Protein AF-A0AAV5EH71-F1 (afdb_monomer)

pLDDT: mean 72.61, std 19.87, range [29.89, 98.25]

Foldseek 3Di:
DDDDPCPVVVVDDDPPCCVPVVVVVVCVPDPPSVLVVLLVVCVVCLVVLVVVLVVLVVLLVLQVCLCVVQPLNVVLQVLVLCLQLVVQPPHPRNDDPHDDLVVLLCQQVAADPVRPDGNLLVSLVCCVVPPVVSLVSVVSRVSLVVNVPDDVVVSVVSVVVSVVSVVSVVVVVVVVVPPDPDDDDDDDDPDDPPPVVVPDDDPDDDDDPVVSVSVSVSVVSNVVSSVVSVVVVVVVVVVVVVVVVVVVVVVVVVVVVPDPDDDDDDD

Solvent-accessible surface area (backbone atoms only — not comparable to full-a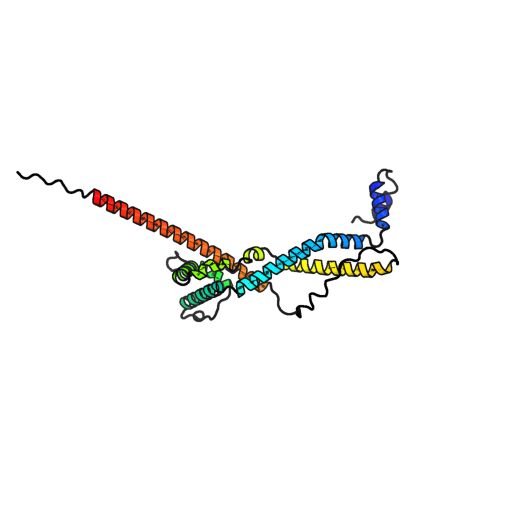tom values): 16222 Å² total; per-residue (Å²): 133,88,70,87,77,59,73,78,64,67,85,76,68,69,97,76,52,63,74,62,55,50,53,51,58,56,50,70,70,42,83,62,44,69,60,54,49,54,46,51,58,44,62,72,46,44,66,57,54,54,51,54,53,50,52,54,53,49,36,51,52,49,36,57,49,26,66,71,63,34,61,34,52,52,51,52,53,52,51,51,47,54,52,48,19,64,74,27,54,96,47,101,57,24,78,59,94,71,80,64,65,77,56,58,64,46,30,70,70,43,58,45,96,82,69,82,44,29,48,46,48,52,49,54,51,52,34,59,77,75,43,55,90,38,75,62,36,66,74,50,45,76,36,49,69,67,43,72,72,61,52,68,67,60,53,52,52,49,52,51,52,52,52,56,49,50,55,52,48,54,51,50,54,68,55,57,70,74,76,61,88,86,74,92,84,86,90,85,81,91,83,73,78,74,61,65,75,73,69,75,80,82,96,84,84,82,87,70,67,75,64,53,58,55,54,54,57,38,52,59,52,49,54,55,50,54,55,52,43,54,54,52,54,54,52,50,52,52,50,53,49,53,50,53,50,52,49,51,53,50,54,54,50,52,59,63,69,63,59,79,78,76,75,81,86,80,130

Structure (mmCIF, N/CA/C/O backbone):
data_AF-A0AAV5EH71-F1
#
_entry.id   AF-A0AAV5EH71-F1
#
loop_
_atom_site.group_PDB
_atom_site.id
_atom_site.type_symbol
_atom_site.label_atom_id
_atom_site.label_alt_id
_atom_site.label_comp_id
_atom_site.label_asym_id
_atom_site.label_entity_id
_atom_site.label_seq_id
_atom_site.pdbx_PDB_ins_code
_atom_site.Cartn_x
_atom_site.Cartn_y
_atom_site.Cartn_z
_atom_site.occupancy
_atom_site.B_iso_or_equiv
_atom_site.auth_seq_id
_atom_site.auth_comp_id
_atom_site.auth_asym_id
_atom_site.auth_atom_id
_atom_site.pdbx_PDB_model_num
ATOM 1 N N . MET A 1 1 ? 27.730 21.465 -27.449 1.00 35.72 1 MET A N 1
ATOM 2 C CA . MET A 1 1 ? 28.586 21.278 -28.638 1.00 35.72 1 MET A CA 1
ATOM 3 C C . MET A 1 1 ? 28.944 22.673 -29.136 1.00 35.72 1 MET A C 1
ATOM 5 O O . MET A 1 1 ? 27.999 23.433 -29.332 1.00 35.72 1 MET A O 1
ATOM 9 N N . PRO A 1 2 ? 30.226 23.073 -29.219 1.00 36.12 2 PRO A N 1
ATOM 10 C CA . PRO A 1 2 ? 30.586 24.362 -29.799 1.00 36.12 2 PRO A CA 1
ATOM 11 C C . PRO A 1 2 ? 30.500 24.297 -31.332 1.00 36.12 2 PRO A C 1
ATOM 13 O O . PRO A 1 2 ? 30.673 23.234 -31.925 1.00 36.12 2 PRO A O 1
ATOM 16 N N . LEU A 1 3 ? 30.129 25.433 -31.923 1.00 37.38 3 LEU A N 1
ATOM 17 C CA . LEU A 1 3 ? 29.786 25.639 -33.332 1.00 37.38 3 LEU A CA 1
ATOM 18 C C . LEU A 1 3 ? 31.012 25.629 -34.284 1.00 37.38 3 LEU A C 1
ATOM 20 O O . LEU A 1 3 ? 32.142 25.720 -33.807 1.00 37.38 3 LEU A O 1
ATOM 24 N N . PRO A 1 4 ? 30.791 25.558 -35.617 1.00 48.16 4 PRO A N 1
ATOM 25 C CA . PRO A 1 4 ? 31.796 25.270 -36.659 1.00 48.16 4 PRO A CA 1
ATOM 26 C C . PRO A 1 4 ? 32.989 26.233 -36.830 1.00 48.16 4 PRO A C 1
ATOM 28 O O . PRO A 1 4 ? 33.837 25.978 -37.680 1.00 48.16 4 PRO A O 1
ATOM 31 N N . ASP A 1 5 ? 33.113 27.297 -36.040 1.00 49.00 5 ASP A N 1
ATOM 32 C CA . ASP A 1 5 ? 34.134 28.338 -36.253 1.00 49.00 5 ASP A CA 1
ATOM 33 C C . ASP A 1 5 ? 35.506 28.038 -35.618 1.00 49.00 5 ASP A C 1
ATOM 35 O O . ASP A 1 5 ? 36.439 28.827 -35.754 1.00 49.00 5 ASP A O 1
ATOM 39 N N . LEU A 1 6 ? 35.685 26.883 -34.964 1.00 43.72 6 LEU A N 1
ATOM 40 C CA . LEU A 1 6 ? 36.995 26.487 -34.422 1.00 43.72 6 LEU A CA 1
ATOM 41 C C . LEU A 1 6 ? 37.947 25.872 -35.465 1.00 43.72 6 LEU A C 1
ATOM 43 O O . LEU A 1 6 ? 39.138 25.759 -35.186 1.00 43.72 6 LEU A O 1
ATOM 47 N N . MET A 1 7 ? 37.473 25.511 -36.666 1.00 45.78 7 MET A N 1
ATOM 48 C CA . MET A 1 7 ? 38.325 24.856 -37.675 1.00 45.78 7 MET A CA 1
ATOM 49 C C . MET A 1 7 ? 39.381 25.786 -38.297 1.00 45.78 7 MET A C 1
ATOM 51 O O . MET A 1 7 ? 40.378 25.296 -38.818 1.00 45.78 7 MET A O 1
ATOM 55 N N . GLY A 1 8 ? 39.206 27.111 -38.219 1.00 43.19 8 GLY A N 1
ATOM 56 C CA . GLY A 1 8 ? 40.191 28.077 -38.725 1.00 43.19 8 GLY A CA 1
ATOM 57 C C . GLY A 1 8 ? 41.381 28.317 -37.788 1.00 43.19 8 GLY A C 1
ATOM 58 O O . GLY A 1 8 ? 42.441 28.738 -38.241 1.00 43.19 8 GLY A O 1
ATOM 59 N N . SER A 1 9 ? 41.225 28.025 -36.494 1.00 45.97 9 SER A N 1
ATOM 60 C CA . SER A 1 9 ? 42.196 28.403 -35.455 1.00 45.97 9 SER A CA 1
ATOM 61 C C . SER A 1 9 ? 43.132 27.265 -35.035 1.00 45.97 9 SER A C 1
ATOM 63 O O . SER A 1 9 ? 44.122 27.516 -34.356 1.00 45.97 9 SER A O 1
ATOM 65 N N . VAL A 1 10 ? 42.850 26.024 -35.449 1.00 46.56 10 VAL A N 1
ATOM 66 C CA . VAL A 1 10 ? 43.643 24.828 -35.089 1.00 46.56 10 VAL A CA 1
ATOM 67 C C . VAL A 1 10 ? 44.930 24.701 -35.923 1.00 46.56 10 VAL A C 1
ATOM 69 O O . VAL A 1 10 ? 45.845 23.985 -35.542 1.00 46.56 10 VAL A O 1
ATOM 72 N N . LEU A 1 11 ? 45.076 25.453 -37.020 1.00 47.69 11 LEU A N 1
ATOM 73 C CA . LEU A 1 11 ? 46.270 25.385 -37.879 1.00 47.69 11 LEU A CA 1
ATOM 74 C C . LEU A 1 11 ? 47.458 26.250 -37.414 1.00 47.69 11 LEU A C 1
ATOM 76 O O . LEU A 1 11 ? 48.450 26.328 -38.135 1.00 47.69 11 LEU A O 1
ATOM 80 N N . ALA A 1 12 ? 47.384 26.914 -36.254 1.00 55.16 12 ALA A N 1
ATOM 81 C CA . ALA A 1 12 ? 48.398 27.898 -35.857 1.00 55.16 12 ALA A CA 1
ATOM 82 C C . ALA A 1 12 ? 49.006 27.735 -34.454 1.00 55.16 12 ALA A C 1
ATOM 84 O O . ALA A 1 12 ? 49.801 28.592 -34.071 1.00 55.16 12 ALA A O 1
ATOM 85 N N . LEU A 1 13 ? 48.690 26.695 -33.675 1.00 45.66 13 LEU A N 1
ATOM 86 C CA . LEU A 1 13 ? 49.217 26.588 -32.309 1.00 45.66 13 LEU A CA 1
ATOM 87 C C . LEU A 1 13 ? 49.649 25.165 -31.935 1.00 45.66 13 LEU A C 1
ATOM 89 O O . LEU A 1 13 ? 48.821 24.309 -31.665 1.00 45.66 13 LEU A O 1
ATOM 93 N N . ASP A 1 14 ? 50.974 25.032 -31.854 1.00 43.91 14 ASP A N 1
ATOM 94 C CA . ASP A 1 14 ? 51.759 24.253 -30.890 1.00 43.91 14 ASP A CA 1
ATOM 95 C C . ASP A 1 14 ? 51.692 22.711 -30.939 1.00 43.91 14 ASP A C 1
ATOM 97 O O . ASP A 1 14 ? 50.660 22.082 -30.721 1.00 43.91 14 ASP A O 1
ATOM 101 N N . ASP A 1 15 ? 52.869 22.100 -31.119 1.00 49.47 15 ASP A N 1
ATOM 102 C CA . ASP A 1 15 ? 53.163 20.652 -31.151 1.00 49.47 15 ASP A CA 1
ATOM 103 C C . ASP A 1 15 ? 52.902 19.921 -29.805 1.00 49.47 15 ASP A C 1
ATOM 105 O O . ASP A 1 15 ? 53.427 18.837 -29.546 1.00 49.47 15 ASP A O 1
ATOM 109 N N . SER A 1 16 ? 52.077 20.489 -28.921 1.00 48.81 16 SER A N 1
ATOM 110 C CA . SER A 1 16 ? 51.697 19.923 -27.621 1.00 48.81 16 SER A CA 1
ATOM 111 C C . SER A 1 16 ? 50.237 19.437 -27.551 1.00 48.81 16 SER A C 1
ATOM 113 O O . SER A 1 16 ? 49.846 18.830 -26.554 1.00 48.81 16 SER A O 1
ATOM 115 N N . ILE A 1 17 ? 49.443 19.593 -28.625 1.00 51.12 17 ILE A N 1
ATOM 116 C CA . ILE A 1 17 ? 48.050 19.088 -28.736 1.00 51.12 17 ILE A CA 1
ATOM 117 C C . ILE A 1 17 ? 47.991 17.623 -29.246 1.00 51.12 17 ILE A C 1
ATOM 119 O O . ILE A 1 17 ? 46.936 17.084 -29.580 1.00 51.12 17 ILE A O 1
ATOM 123 N N . VAL A 1 18 ? 49.126 16.919 -29.279 1.00 51.47 18 VAL A N 1
ATOM 124 C CA . VAL A 1 18 ? 49.236 15.585 -29.901 1.00 51.47 18 VAL A CA 1
ATOM 125 C C . VAL A 1 18 ? 48.403 14.504 -29.189 1.00 51.47 18 VAL A C 1
ATOM 127 O O . VAL A 1 18 ? 47.963 13.566 -29.843 1.00 51.47 18 VAL A O 1
ATOM 130 N N . ASP A 1 19 ? 48.078 14.636 -27.899 1.00 59.81 19 ASP A N 1
ATOM 131 C CA . ASP A 1 19 ? 47.281 13.610 -27.195 1.00 59.81 19 ASP A CA 1
ATOM 132 C C . ASP A 1 19 ? 45.759 13.763 -27.372 1.00 59.81 19 ASP A C 1
ATOM 134 O O . ASP A 1 19 ? 45.026 12.772 -27.413 1.00 59.81 19 ASP A O 1
ATOM 138 N N . GLY A 1 20 ? 45.260 14.997 -27.488 1.00 49.69 20 GLY A N 1
ATOM 139 C CA . GLY A 1 20 ? 43.828 15.268 -27.642 1.00 49.69 20 GLY A CA 1
ATOM 140 C C . GLY A 1 20 ? 43.365 15.097 -29.085 1.00 49.69 20 GLY A C 1
ATOM 141 O O . GLY A 1 20 ? 42.411 14.365 -29.356 1.00 49.69 20 GLY A O 1
ATOM 142 N N . ASP A 1 21 ? 44.077 15.725 -30.019 1.00 63.38 21 ASP A N 1
ATOM 143 C CA . ASP A 1 21 ? 43.685 15.753 -31.428 1.00 63.38 21 ASP A CA 1
ATOM 144 C C . ASP A 1 21 ? 43.856 14.382 -32.092 1.00 63.38 21 ASP A C 1
ATOM 146 O O . ASP A 1 21 ? 42.993 13.962 -32.866 1.00 63.38 21 ASP A O 1
ATOM 150 N N . GLN A 1 22 ? 44.890 13.618 -31.717 1.00 65.31 22 GLN A N 1
ATOM 151 C CA . GLN A 1 22 ? 45.079 12.251 -32.207 1.00 65.31 22 GLN A CA 1
ATOM 152 C C . GLN A 1 22 ? 43.945 11.320 -31.753 1.00 65.31 22 GLN A C 1
ATOM 154 O O . GLN A 1 22 ? 43.460 10.510 -32.544 1.00 65.31 22 GLN A O 1
ATOM 159 N N . PHE A 1 23 ? 43.467 11.451 -30.511 1.00 62.56 23 PHE A N 1
ATOM 160 C CA . PHE A 1 23 ? 42.330 10.672 -30.017 1.00 62.56 23 PHE A CA 1
ATOM 161 C C . PHE A 1 23 ? 41.049 10.957 -30.816 1.00 62.56 23 PHE A C 1
ATOM 163 O O . PHE A 1 23 ? 40.335 10.026 -31.202 1.00 62.56 23 PHE A O 1
ATOM 170 N N . PHE A 1 24 ? 40.765 12.230 -31.110 1.00 62.94 24 PHE A N 1
ATOM 171 C CA . PHE A 1 24 ? 39.608 12.600 -31.928 1.00 62.94 24 PHE A CA 1
ATOM 172 C C . PHE A 1 24 ? 39.748 12.119 -33.376 1.00 62.94 24 PHE A C 1
ATOM 174 O O . PHE A 1 24 ? 38.781 11.583 -33.921 1.00 62.94 24 PHE A O 1
ATOM 181 N N . LEU A 1 25 ? 40.940 12.230 -33.972 1.00 66.81 25 LEU A N 1
ATOM 182 C CA . LEU A 1 25 ? 41.223 11.718 -35.315 1.00 66.81 25 LEU A CA 1
ATOM 183 C C . LEU A 1 25 ? 41.010 10.200 -35.410 1.00 66.81 25 LEU A C 1
ATOM 185 O O . LEU A 1 25 ? 40.422 9.735 -36.385 1.00 66.81 25 LEU A O 1
ATOM 189 N N . GLU A 1 26 ? 41.416 9.421 -34.402 1.00 68.12 26 GLU A N 1
ATOM 190 C CA . GLU A 1 26 ? 41.150 7.975 -34.363 1.00 68.12 26 GLU A CA 1
ATOM 191 C C . GLU A 1 26 ? 39.663 7.655 -34.126 1.00 68.12 26 GLU A C 1
ATOM 193 O O . GLU A 1 26 ? 39.113 6.771 -34.785 1.00 68.12 26 GLU A O 1
ATOM 198 N N . MET A 1 27 ? 38.961 8.395 -33.257 1.00 60.38 27 MET A N 1
ATOM 199 C CA . MET A 1 27 ? 37.513 8.215 -33.068 1.00 60.38 27 MET A CA 1
ATOM 200 C C . MET A 1 27 ? 36.706 8.509 -34.337 1.00 60.38 27 MET A C 1
ATOM 202 O O . MET A 1 27 ? 35.712 7.829 -34.593 1.00 60.38 27 MET A O 1
ATOM 206 N N . MET A 1 28 ? 37.121 9.496 -35.139 1.00 70.00 28 MET A N 1
ATOM 207 C CA . MET A 1 28 ? 36.455 9.840 -36.401 1.00 70.00 28 MET A CA 1
ATOM 208 C C . MET A 1 28 ? 36.537 8.720 -37.445 1.00 70.00 28 MET A C 1
ATOM 210 O O . MET A 1 28 ? 35.690 8.664 -38.336 1.00 70.00 28 MET A O 1
ATOM 214 N N . LYS A 1 29 ? 37.501 7.797 -37.324 1.00 68.44 29 LYS A N 1
ATOM 215 C CA . LYS A 1 29 ? 37.599 6.613 -38.193 1.00 68.44 29 LYS A CA 1
ATOM 216 C C . LYS A 1 29 ? 36.565 5.539 -37.849 1.00 68.44 29 LYS A C 1
ATOM 218 O O . LYS A 1 29 ? 36.313 4.660 -38.670 1.00 68.44 29 LYS A O 1
ATOM 223 N N . VAL A 1 30 ? 35.961 5.580 -36.658 1.00 64.06 30 VAL A N 1
ATOM 224 C CA . VAL A 1 30 ? 34.945 4.605 -36.246 1.00 64.06 30 VAL A CA 1
ATOM 225 C C . VAL A 1 30 ? 33.594 4.980 -36.872 1.00 64.06 30 VAL A C 1
ATOM 227 O O . VAL A 1 30 ? 33.006 6.00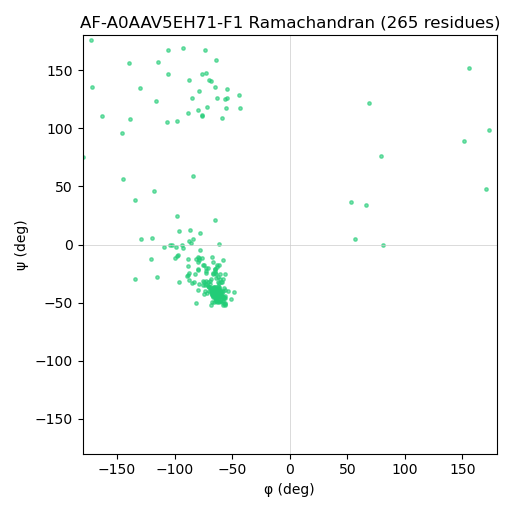4 -36.510 1.00 64.06 30 VAL A O 1
ATOM 230 N N . PRO A 1 31 ? 33.024 4.151 -37.768 1.00 65.94 31 PRO A N 1
ATOM 231 C CA . PRO A 1 31 ? 31.736 4.454 -38.376 1.00 65.94 31 PRO A CA 1
ATOM 232 C C . PRO A 1 31 ? 30.643 4.452 -37.307 1.00 65.94 31 PRO A C 1
ATOM 234 O O . PRO A 1 31 ? 30.589 3.553 -36.456 1.00 65.94 31 PRO A O 1
ATOM 237 N N . ARG A 1 32 ? 29.776 5.471 -37.365 1.00 75.88 32 ARG A N 1
ATOM 238 C CA . ARG A 1 32 ? 28.678 5.706 -36.410 1.00 75.88 32 ARG A CA 1
ATOM 239 C C . ARG A 1 32 ? 29.132 5.730 -34.943 1.00 75.88 32 ARG A C 1
ATOM 241 O O . ARG A 1 32 ? 28.397 5.278 -34.063 1.00 75.88 32 ARG A O 1
ATOM 248 N N . VAL A 1 33 ? 30.322 6.272 -34.664 1.00 67.69 33 VAL A N 1
ATOM 249 C CA . VAL A 1 33 ? 30.888 6.347 -33.303 1.00 67.69 33 VAL A CA 1
ATOM 250 C C . VAL A 1 33 ? 29.893 6.903 -32.276 1.00 67.69 33 VAL A C 1
ATOM 252 O O . VAL A 1 33 ? 29.741 6.340 -31.198 1.00 67.69 33 VAL A O 1
ATOM 255 N N . GLU A 1 34 ? 29.115 7.925 -32.634 1.00 71.19 34 GLU A N 1
ATOM 256 C CA . GLU A 1 34 ? 28.097 8.513 -31.760 1.00 71.19 34 GLU A CA 1
ATOM 257 C C . GLU A 1 34 ? 26.978 7.524 -31.378 1.00 71.19 34 GLU A C 1
ATOM 259 O O . GLU A 1 34 ? 26.602 7.434 -30.206 1.00 71.19 34 GLU A O 1
ATOM 264 N N . SER A 1 35 ? 26.463 6.754 -32.343 1.00 69.62 35 SER A N 1
ATOM 265 C CA . SER A 1 35 ? 25.429 5.733 -32.108 1.00 69.62 35 SER A CA 1
ATOM 266 C C . SER A 1 35 ? 25.961 4.6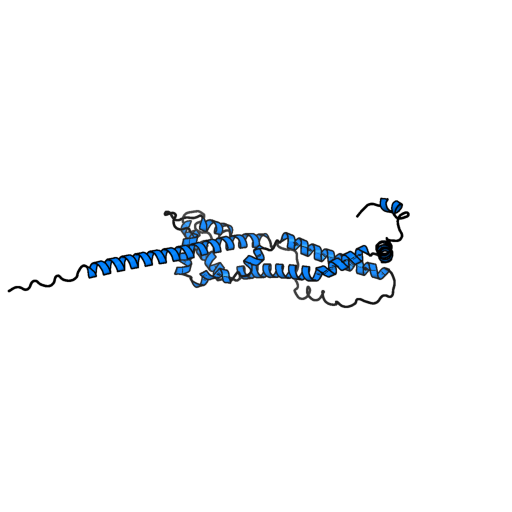23 -31.197 1.00 69.62 35 SER A C 1
ATOM 268 O O . SER A 1 35 ? 25.357 4.294 -30.170 1.00 69.62 35 SER A O 1
ATOM 270 N N . LYS A 1 36 ? 27.170 4.129 -31.496 1.00 65.25 36 LYS A N 1
ATOM 271 C CA . LYS A 1 36 ? 27.857 3.088 -30.717 1.00 65.25 36 LYS A CA 1
ATOM 272 C C . LYS A 1 36 ? 28.172 3.535 -29.287 1.00 65.25 36 LYS A C 1
ATOM 274 O O . LYS A 1 36 ? 28.007 2.748 -28.351 1.00 65.25 36 LYS A O 1
ATOM 279 N N . LEU A 1 37 ? 28.559 4.797 -29.083 1.00 69.38 37 LEU A N 1
ATOM 280 C CA . LEU A 1 37 ? 28.773 5.374 -27.751 1.00 69.38 37 LEU A CA 1
ATOM 281 C C . LEU A 1 37 ? 27.462 5.505 -26.962 1.00 69.38 37 LEU A C 1
ATOM 283 O O . LEU A 1 37 ? 27.420 5.145 -25.783 1.00 69.38 37 LEU A O 1
ATOM 287 N N . ARG A 1 38 ? 26.367 5.949 -27.599 1.00 70.56 38 ARG A N 1
ATOM 288 C CA . ARG A 1 38 ? 25.038 6.016 -26.961 1.00 70.56 38 ARG A CA 1
ATOM 289 C C . ARG A 1 38 ? 24.547 4.630 -26.528 1.00 70.56 38 ARG A C 1
ATOM 291 O O . ARG A 1 38 ? 24.072 4.486 -25.401 1.00 70.56 38 ARG A O 1
ATOM 298 N N . ILE A 1 39 ? 24.713 3.610 -27.372 1.00 67.94 39 ILE A N 1
ATOM 299 C CA . ILE A 1 39 ? 24.359 2.216 -27.052 1.00 67.94 39 ILE A CA 1
ATOM 300 C C . ILE A 1 39 ? 25.241 1.658 -25.937 1.00 67.94 39 ILE A C 1
ATOM 302 O O . ILE A 1 39 ? 24.735 1.023 -25.014 1.00 67.94 39 ILE A O 1
ATOM 306 N N . SER A 1 40 ? 26.544 1.939 -25.964 1.00 60.66 40 SER A N 1
ATOM 307 C CA . SER A 1 40 ? 27.466 1.517 -24.904 1.00 60.66 40 SER A CA 1
ATOM 308 C C . SER A 1 40 ? 27.094 2.140 -23.553 1.00 60.66 40 SER A C 1
ATOM 310 O O . SER A 1 40 ? 27.020 1.439 -22.545 1.00 60.66 40 SER A O 1
ATOM 312 N N . SER A 1 41 ? 26.751 3.433 -23.532 1.00 67.38 41 SER A N 1
ATOM 313 C CA . SER A 1 41 ? 26.237 4.122 -22.339 1.00 67.38 41 SER A CA 1
ATOM 314 C C . SER A 1 41 ? 24.907 3.542 -21.840 1.00 67.38 41 SER A C 1
ATOM 316 O O . SER A 1 41 ? 24.685 3.434 -20.631 1.00 67.38 41 SER A O 1
ATOM 318 N N . PHE A 1 42 ? 24.007 3.161 -22.750 1.00 68.19 42 PHE A N 1
ATOM 319 C CA . PHE A 1 42 ? 22.764 2.473 -22.398 1.00 68.19 42 PHE A CA 1
ATOM 320 C C . PHE A 1 42 ? 23.043 1.095 -21.783 1.00 68.19 42 PHE A C 1
ATOM 322 O O . PHE A 1 42 ? 22.563 0.809 -20.690 1.00 68.19 42 PHE A O 1
ATOM 329 N N . LYS A 1 43 ? 23.901 0.281 -22.410 1.00 63.28 43 LYS A N 1
ATOM 330 C CA . LYS A 1 43 ? 24.285 -1.060 -21.938 1.00 63.28 43 LYS A CA 1
ATOM 331 C C . LYS A 1 43 ? 24.859 -1.049 -20.518 1.00 63.28 43 LYS A C 1
ATOM 333 O O . LYS A 1 43 ? 24.554 -1.952 -19.743 1.00 63.28 43 LYS A O 1
ATOM 338 N N . ILE A 1 44 ? 25.658 -0.034 -20.172 1.00 71.69 44 ILE A N 1
ATOM 339 C CA . ILE A 1 44 ? 26.225 0.130 -18.822 1.00 71.69 44 ILE A CA 1
ATOM 340 C C . ILE A 1 44 ? 25.120 0.319 -17.771 1.00 71.69 44 ILE A C 1
ATOM 342 O O . ILE A 1 44 ? 25.204 -0.257 -16.690 1.00 71.69 44 ILE A O 1
ATOM 346 N N . ARG A 1 45 ? 24.073 1.093 -18.084 1.00 74.50 45 ARG A N 1
ATOM 347 C CA . ARG A 1 45 ? 22.994 1.441 -17.140 1.00 74.50 45 ARG A CA 1
ATOM 348 C C . ARG A 1 45 ? 21.840 0.437 -17.122 1.00 74.50 45 ARG A C 1
ATOM 350 O O . ARG A 1 45 ? 21.190 0.282 -16.093 1.00 74.50 45 ARG A O 1
ATOM 357 N N . PHE A 1 46 ? 21.622 -0.275 -18.227 1.00 70.25 46 PHE A N 1
ATOM 358 C CA . PHE A 1 46 ? 20.449 -1.119 -18.468 1.00 70.25 46 PHE A CA 1
ATOM 359 C C . PHE A 1 46 ? 20.154 -2.114 -17.341 1.00 70.25 46 PHE A C 1
ATOM 361 O O . PHE A 1 46 ? 19.016 -2.226 -16.896 1.00 70.25 46 PHE A O 1
ATOM 368 N N . ARG A 1 47 ? 21.177 -2.827 -16.849 1.00 69.12 47 ARG A N 1
ATOM 369 C CA . ARG A 1 47 ? 20.988 -3.841 -15.796 1.00 69.12 47 ARG A CA 1
ATOM 370 C C . ARG A 1 47 ? 20.439 -3.242 -14.504 1.00 69.12 47 ARG A C 1
ATOM 372 O O . ARG A 1 47 ? 19.540 -3.829 -13.907 1.00 69.12 47 ARG A O 1
ATOM 379 N N . THR A 1 48 ? 20.975 -2.098 -14.089 1.00 78.06 48 THR A N 1
ATOM 380 C CA . THR A 1 48 ? 20.536 -1.401 -12.878 1.00 78.06 48 THR A CA 1
ATOM 381 C C . THR A 1 48 ? 19.1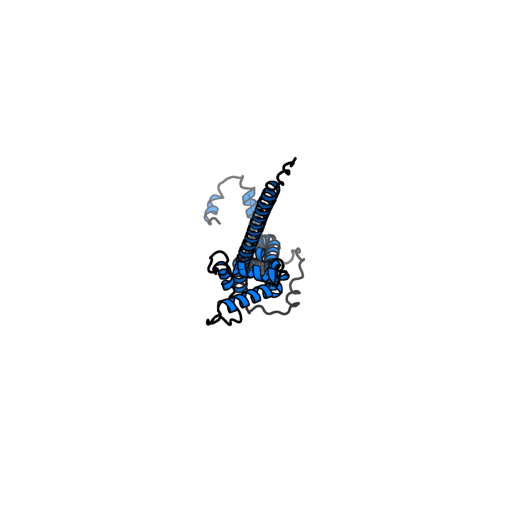16 -0.876 -13.061 1.00 78.06 48 THR A C 1
ATOM 383 O O . THR A 1 48 ? 18.247 -1.237 -12.279 1.00 78.06 48 THR A O 1
ATOM 386 N N . GLN A 1 49 ? 18.843 -0.180 -14.171 1.00 77.38 49 GLN A N 1
ATOM 387 C CA . GLN A 1 49 ? 17.514 0.374 -14.470 1.00 77.38 49 GLN A CA 1
ATOM 388 C C . GLN A 1 49 ? 16.412 -0.698 -14.504 1.00 77.38 49 GLN A C 1
ATOM 390 O O . GLN A 1 49 ? 15.361 -0.544 -13.893 1.00 77.38 49 GLN A O 1
ATOM 395 N N . VAL A 1 50 ? 16.656 -1.837 -15.163 1.00 74.56 50 VAL A N 1
ATOM 396 C CA . VAL A 1 50 ? 15.687 -2.949 -15.197 1.00 74.56 50 VAL A CA 1
ATOM 397 C C . VAL A 1 50 ? 15.469 -3.553 -13.808 1.00 74.56 50 VAL A C 1
ATOM 399 O O . VAL A 1 50 ? 14.348 -3.934 -13.470 1.00 74.56 50 VAL A O 1
ATOM 402 N N . THR A 1 51 ? 16.526 -3.657 -13.001 1.00 80.56 51 THR A N 1
ATOM 403 C CA . THR A 1 51 ? 16.430 -4.198 -11.638 1.00 80.56 51 THR A CA 1
ATOM 404 C C . THR A 1 51 ? 15.608 -3.273 -10.742 1.00 80.56 51 THR A C 1
ATOM 406 O O . THR A 1 51 ? 14.703 -3.743 -10.052 1.00 80.56 51 THR A O 1
ATOM 409 N N . ASP A 1 52 ? 15.864 -1.969 -10.802 1.00 84.12 52 ASP A N 1
ATOM 410 C CA . ASP A 1 52 ? 15.176 -0.957 -9.998 1.00 84.12 52 ASP A CA 1
ATOM 411 C C . ASP A 1 52 ? 13.696 -0.829 -10.391 1.00 84.12 52 ASP A C 1
ATOM 413 O O . ASP A 1 52 ? 12.812 -0.852 -9.524 1.00 84.12 52 ASP A O 1
ATOM 417 N N . LEU A 1 53 ? 13.411 -0.824 -11.698 1.00 80.31 53 LEU A N 1
ATOM 418 C CA . LEU A 1 53 ? 12.053 -0.869 -12.242 1.00 80.31 53 LEU A CA 1
ATOM 419 C C . LEU A 1 53 ? 11.301 -2.116 -11.754 1.00 80.31 53 LEU A C 1
ATOM 421 O O . LEU A 1 53 ? 10.184 -2.017 -11.240 1.00 80.31 53 LEU A O 1
ATOM 425 N N . LYS A 1 54 ? 11.921 -3.300 -11.855 1.00 82.38 54 LYS A N 1
ATOM 426 C CA . LYS A 1 54 ? 11.321 -4.564 -11.403 1.00 82.38 54 LYS A CA 1
ATOM 427 C C . LYS A 1 54 ? 11.025 -4.551 -9.903 1.00 82.38 54 LYS A C 1
ATOM 429 O O . LYS A 1 54 ? 9.952 -4.986 -9.493 1.00 82.38 54 LYS A O 1
ATOM 434 N N . ASN A 1 55 ? 11.952 -4.055 -9.087 1.00 90.38 55 ASN A N 1
ATOM 435 C CA . ASN A 1 55 ? 11.765 -3.959 -7.640 1.00 90.38 55 ASN A CA 1
ATOM 436 C C . ASN A 1 55 ? 10.578 -3.056 -7.289 1.00 90.38 55 ASN A C 1
ATOM 438 O O . ASN A 1 55 ? 9.734 -3.435 -6.478 1.00 90.38 55 ASN A O 1
ATOM 442 N N . SER A 1 56 ? 10.471 -1.906 -7.952 1.00 90.50 56 SER A N 1
ATOM 443 C CA . SER A 1 56 ? 9.368 -0.963 -7.754 1.00 90.50 56 SER A CA 1
ATOM 444 C C . SER A 1 56 ? 8.012 -1.571 -8.133 1.00 90.50 56 SER A C 1
ATOM 446 O O . SER A 1 56 ? 7.054 -1.471 -7.366 1.00 90.50 56 SER A O 1
ATOM 448 N N . LEU A 1 57 ? 7.936 -2.275 -9.269 1.00 85.31 57 LEU A N 1
ATOM 449 C CA . LEU A 1 57 ? 6.722 -2.978 -9.704 1.00 85.31 57 LEU A CA 1
ATOM 450 C C . LEU A 1 57 ? 6.333 -4.121 -8.756 1.00 85.31 57 LEU A C 1
ATOM 452 O O . LEU A 1 57 ? 5.153 -4.312 -8.469 1.00 85.31 57 LEU A O 1
ATOM 456 N N . ASN A 1 58 ? 7.311 -4.858 -8.228 1.00 92.62 58 ASN A N 1
ATOM 457 C CA . ASN A 1 58 ? 7.048 -5.910 -7.248 1.00 92.62 58 ASN A CA 1
ATOM 458 C C . ASN A 1 58 ? 6.456 -5.341 -5.955 1.00 92.62 58 ASN A C 1
ATOM 460 O O . ASN A 1 58 ? 5.473 -5.879 -5.464 1.00 92.62 58 ASN A O 1
ATOM 464 N N . ILE A 1 59 ? 7.005 -4.238 -5.434 1.00 93.56 59 ILE A N 1
ATOM 465 C CA . ILE A 1 59 ? 6.469 -3.553 -4.243 1.00 93.56 59 ILE A CA 1
ATOM 466 C C . ILE A 1 59 ? 5.006 -3.148 -4.473 1.00 93.56 59 ILE A C 1
ATOM 468 O O . ILE A 1 59 ? 4.146 -3.378 -3.625 1.00 93.56 59 ILE A O 1
ATOM 472 N N . ILE A 1 60 ? 4.728 -2.579 -5.643 1.00 91.06 60 ILE A N 1
ATOM 473 C CA . ILE A 1 60 ? 3.395 -2.184 -6.101 1.00 91.06 60 ILE A CA 1
ATOM 474 C C . ILE A 1 60 ? 2.408 -3.361 -6.082 1.00 91.06 60 ILE A C 1
ATOM 476 O O . ILE A 1 60 ? 1.315 -3.239 -5.522 1.00 91.06 60 ILE A O 1
ATOM 480 N N . ASN A 1 61 ? 2.794 -4.497 -6.665 1.00 90.62 61 ASN A N 1
ATOM 481 C CA . ASN A 1 61 ? 1.958 -5.695 -6.712 1.00 90.62 61 ASN A CA 1
ATOM 482 C C . ASN A 1 61 ? 1.739 -6.277 -5.312 1.00 90.62 61 ASN A C 1
ATOM 484 O O . ASN A 1 61 ? 0.602 -6.578 -4.950 1.00 90.62 61 ASN A O 1
ATOM 488 N N . SER A 1 62 ? 2.797 -6.339 -4.496 1.00 95.75 62 SER A N 1
ATOM 489 C CA . SER A 1 62 ? 2.711 -6.795 -3.109 1.00 95.75 62 SER A CA 1
ATOM 490 C C . SER A 1 62 ? 1.699 -5.979 -2.310 1.00 95.75 62 SER A C 1
ATOM 492 O O . SER A 1 62 ? 0.841 -6.567 -1.665 1.00 95.75 62 SER A O 1
ATOM 494 N N . VAL A 1 63 ? 1.711 -4.642 -2.404 1.00 95.06 63 VAL A N 1
ATOM 495 C CA . VAL A 1 63 ? 0.720 -3.798 -1.705 1.00 95.06 63 VAL A CA 1
ATOM 496 C C . VAL A 1 63 ? -0.710 -4.123 -2.137 1.00 95.06 63 VAL A C 1
ATOM 498 O O . VAL A 1 63 ? -1.610 -4.199 -1.297 1.00 95.06 63 VAL A O 1
ATOM 501 N N . ALA A 1 64 ? -0.946 -4.307 -3.439 1.00 93.31 64 ALA A N 1
ATOM 502 C CA . ALA A 1 64 ? -2.277 -4.630 -3.942 1.00 93.31 64 ALA A CA 1
ATOM 503 C C . ALA A 1 64 ? -2.786 -5.968 -3.378 1.00 93.31 64 ALA A C 1
ATOM 505 O O . ALA A 1 64 ? -3.959 -6.079 -3.006 1.00 93.31 64 ALA A O 1
ATOM 506 N N . ASP A 1 65 ? -1.905 -6.961 -3.274 1.00 95.88 65 ASP A N 1
ATOM 507 C CA . ASP A 1 65 ? -2.231 -8.278 -2.736 1.00 95.88 65 ASP A CA 1
ATOM 508 C C . ASP A 1 65 ? -2.385 -8.271 -1.215 1.00 95.88 65 ASP A C 1
ATOM 510 O O . ASP A 1 65 ? -3.356 -8.830 -0.704 1.00 95.88 65 ASP A O 1
ATOM 514 N N . GLU A 1 66 ? -1.510 -7.581 -0.489 1.00 97.69 66 GLU A N 1
ATOM 515 C CA . GLU A 1 66 ? -1.580 -7.374 0.963 1.00 97.69 66 GLU A CA 1
ATOM 516 C C . GLU A 1 66 ? -2.918 -6.742 1.372 1.00 97.69 66 GLU A C 1
ATOM 518 O O . GLU A 1 66 ? -3.665 -7.295 2.184 1.00 97.69 66 GLU A O 1
ATOM 523 N N . VAL A 1 67 ? -3.297 -5.630 0.731 1.00 95.62 67 VAL A N 1
ATOM 524 C CA . VAL A 1 67 ? -4.568 -4.938 1.001 1.00 95.62 67 VAL A CA 1
ATOM 525 C C . VAL A 1 67 ? -5.768 -5.826 0.666 1.00 95.62 67 VAL A C 1
ATOM 527 O O . VAL A 1 67 ? -6.746 -5.870 1.417 1.00 95.62 67 VAL A O 1
ATOM 530 N N . ARG A 1 68 ? -5.721 -6.545 -0.463 1.00 95.50 68 ARG A N 1
ATOM 531 C CA . ARG A 1 68 ? -6.826 -7.411 -0.902 1.00 95.50 68 ARG A CA 1
ATOM 532 C C . ARG A 1 68 ? -6.980 -8.641 -0.013 1.00 95.50 68 ARG A C 1
ATOM 534 O O . ARG A 1 68 ? -8.110 -9.093 0.206 1.00 95.50 68 ARG A O 1
ATOM 541 N N . SER A 1 69 ? -5.880 -9.205 0.469 1.00 96.50 69 SER A N 1
ATOM 542 C CA . SER A 1 69 ? -5.863 -10.463 1.217 1.00 96.50 69 SER A CA 1
ATOM 543 C C . SER A 1 69 ? -6.045 -10.270 2.722 1.00 96.50 69 SER A C 1
ATOM 545 O O . SER A 1 69 ? -6.645 -11.147 3.345 1.00 96.50 69 SER A O 1
ATOM 547 N N . SER A 1 70 ? -5.658 -9.121 3.294 1.00 98.25 70 SER A N 1
ATOM 548 C CA . SER A 1 70 ? -5.766 -8.875 4.737 1.00 98.25 70 SER A CA 1
ATOM 549 C C . SER A 1 70 ? -7.210 -8.994 5.240 1.00 98.25 70 SER A C 1
ATOM 551 O O . SER A 1 70 ? -8.090 -8.162 4.988 1.00 98.25 70 SER A O 1
ATOM 553 N N . VAL A 1 71 ? -7.461 -10.062 5.997 1.00 97.88 71 VAL A N 1
ATOM 554 C CA . VAL A 1 71 ? -8.740 -10.302 6.677 1.00 97.88 71 VAL A CA 1
ATOM 555 C C . VAL A 1 71 ? -8.916 -9.315 7.829 1.00 97.88 71 VAL A C 1
ATOM 557 O O . VAL A 1 71 ? -10.021 -8.810 8.050 1.00 97.88 71 VAL A O 1
ATOM 560 N N . LYS A 1 72 ? -7.821 -8.987 8.524 1.00 98.19 72 LYS A N 1
ATOM 561 C CA . LYS A 1 72 ? -7.817 -8.053 9.649 1.00 98.19 72 LYS A CA 1
ATOM 562 C C . LYS A 1 72 ? -8.219 -6.647 9.194 1.00 98.19 72 LYS A C 1
ATOM 564 O O . LYS A 1 72 ? -9.140 -6.066 9.770 1.00 98.19 72 LYS A O 1
ATOM 569 N N . LEU A 1 73 ? -7.657 -6.154 8.085 1.00 97.81 73 LEU A N 1
ATOM 570 C CA . LEU A 1 73 ? -8.041 -4.871 7.488 1.00 97.81 73 LEU A CA 1
ATOM 571 C C . LEU A 1 73 ? -9.534 -4.828 7.132 1.00 97.81 73 LEU A C 1
ATOM 573 O O . LEU A 1 73 ? -10.235 -3.874 7.478 1.00 97.81 73 LEU A O 1
ATOM 577 N N . LYS A 1 74 ? -10.060 -5.883 6.493 1.00 97.38 74 LYS A N 1
ATOM 578 C CA . LYS A 1 74 ? -11.496 -5.985 6.168 1.00 97.38 74 LYS A CA 1
ATOM 579 C C . LYS A 1 74 ? -12.363 -5.898 7.422 1.00 97.38 74 LYS A C 1
ATOM 581 O O . LYS A 1 74 ? -13.399 -5.231 7.412 1.00 97.38 74 LYS A O 1
ATOM 586 N N . ARG A 1 75 ? -11.936 -6.532 8.514 1.00 97.69 75 ARG A N 1
ATOM 587 C CA . ARG A 1 75 ? -12.661 -6.518 9.787 1.00 97.69 75 ARG A CA 1
ATOM 588 C C . ARG A 1 75 ? -12.657 -5.137 10.449 1.00 97.69 75 ARG A C 1
ATOM 590 O O . ARG A 1 75 ? -13.695 -4.699 10.955 1.00 97.69 75 ARG A O 1
ATOM 597 N N . VAL A 1 76 ? -11.536 -4.420 10.381 1.00 97.81 76 VAL A N 1
ATOM 598 C CA . VAL A 1 76 ? -11.445 -3.018 10.821 1.00 97.81 76 VAL A CA 1
ATOM 599 C C . VAL A 1 76 ? -12.408 -2.142 10.012 1.00 97.81 76 VAL A C 1
ATOM 601 O O . VAL A 1 76 ? -13.223 -1.428 10.599 1.00 97.81 76 VAL A O 1
ATOM 604 N N . MET A 1 77 ? -12.412 -2.263 8.679 1.00 97.38 77 MET A N 1
ATOM 605 C CA . MET A 1 77 ? -13.323 -1.512 7.799 1.00 97.38 77 MET A CA 1
ATOM 606 C C . MET A 1 77 ? -14.805 -1.782 8.109 1.00 97.38 77 MET A C 1
ATOM 608 O O . MET A 1 77 ? -15.606 -0.851 8.168 1.00 97.38 77 MET A O 1
ATOM 612 N N . GLN A 1 78 ? -15.182 -3.036 8.375 1.00 96.75 78 GLN A N 1
ATOM 613 C CA . GLN A 1 78 ? -16.549 -3.395 8.783 1.00 96.75 78 GLN A CA 1
ATOM 614 C C . GLN A 1 78 ? -16.950 -2.770 10.124 1.00 96.75 78 GLN A C 1
ATOM 616 O O . GLN A 1 78 ? -18.095 -2.342 10.303 1.00 96.75 78 GLN A O 1
ATOM 621 N N . THR A 1 79 ? -16.012 -2.699 11.067 1.00 97.31 79 THR A N 1
ATOM 622 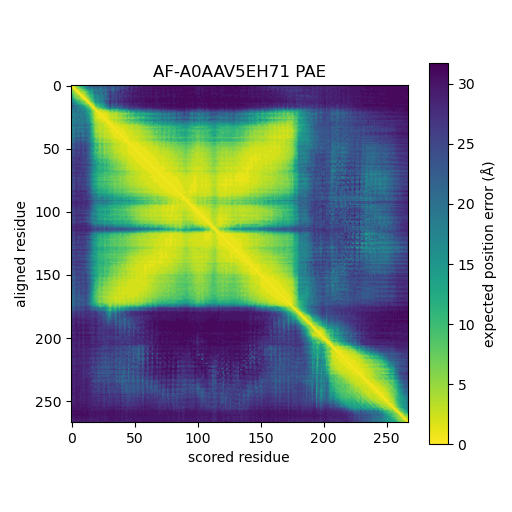C CA . THR A 1 79 ? -16.251 -2.074 12.372 1.00 97.31 79 THR A CA 1
ATOM 623 C C . THR A 1 79 ? -16.480 -0.572 12.207 1.00 97.31 79 THR A C 1
ATOM 625 O O . THR A 1 79 ? -17.432 -0.031 12.768 1.00 97.31 79 THR A O 1
ATOM 628 N N . ILE A 1 80 ? -15.685 0.089 11.358 1.00 96.69 80 ILE A N 1
ATOM 629 C CA . ILE A 1 80 ? -15.862 1.505 11.003 1.00 96.69 80 ILE A CA 1
ATOM 630 C C . ILE A 1 80 ? -17.226 1.742 10.350 1.00 96.69 80 ILE A C 1
ATOM 632 O O . ILE A 1 80 ? -17.928 2.674 10.740 1.00 96.69 80 ILE A O 1
ATOM 636 N N . LEU A 1 81 ? -17.635 0.887 9.407 1.00 96.38 81 LEU A N 1
ATOM 637 C CA . LEU A 1 81 ? -18.950 0.978 8.766 1.00 96.38 81 LEU A CA 1
ATOM 638 C C . LEU A 1 81 ? -20.085 0.864 9.793 1.00 96.38 81 LEU A C 1
ATOM 640 O O . LEU A 1 81 ? -21.022 1.658 9.774 1.00 96.38 81 LEU A O 1
ATOM 644 N N . SER A 1 82 ? -19.973 -0.089 10.721 1.00 95.31 82 SER A N 1
ATOM 645 C CA . SER A 1 82 ? -20.974 -0.319 11.768 1.00 95.31 82 SER A CA 1
ATOM 646 C C . SER A 1 82 ? -21.091 0.876 12.717 1.00 95.31 82 SER A C 1
ATOM 648 O O . SER A 1 82 ? -22.198 1.325 13.014 1.00 95.31 82 SER A O 1
ATOM 650 N N . LEU A 1 83 ? -19.956 1.439 13.147 1.00 93.88 83 LEU A N 1
ATOM 651 C CA . LEU A 1 83 ? -19.925 2.657 13.961 1.00 93.88 83 LEU A CA 1
ATOM 652 C C . LEU A 1 83 ? -20.501 3.858 13.203 1.00 93.88 83 LEU A C 1
ATOM 654 O O . LEU A 1 83 ? -21.300 4.611 13.756 1.00 93.88 83 LEU A O 1
ATOM 658 N N . GLY A 1 84 ? -20.131 4.020 11.932 1.00 93.75 84 GLY A N 1
ATOM 659 C CA . GLY A 1 84 ? -20.641 5.079 11.067 1.00 93.75 84 GLY A CA 1
ATOM 660 C C . GLY A 1 84 ? -22.157 5.008 10.893 1.00 93.75 84 GLY A C 1
ATOM 661 O O . GLY A 1 84 ? -22.826 6.029 11.040 1.00 93.75 84 GLY A O 1
ATOM 662 N N . ASN A 1 85 ? -22.711 3.819 10.647 1.00 95.75 85 ASN A N 1
ATOM 663 C CA . ASN A 1 85 ? -24.155 3.613 10.524 1.00 95.75 85 ASN A CA 1
ATOM 664 C C . ASN A 1 85 ? -24.888 3.917 11.836 1.00 95.75 85 ASN A C 1
ATOM 666 O O . ASN A 1 85 ? -25.896 4.620 11.814 1.00 95.75 85 ASN A O 1
ATOM 670 N N . ALA A 1 86 ? -24.349 3.474 12.977 1.00 93.12 86 ALA A N 1
ATOM 671 C CA . ALA A 1 86 ? -24.923 3.773 14.289 1.00 93.12 86 ALA A CA 1
ATOM 672 C C . ALA A 1 86 ? -24.947 5.283 14.584 1.00 93.12 86 ALA A C 1
ATOM 674 O O . ALA A 1 86 ? -25.959 5.814 15.030 1.00 93.12 86 ALA A O 1
ATOM 675 N N . LEU A 1 87 ? -23.859 6.001 14.285 1.00 90.25 87 LEU A N 1
ATOM 676 C CA . LEU A 1 87 ? -23.783 7.452 14.491 1.00 90.25 87 LEU A CA 1
ATOM 677 C C . LEU A 1 87 ? -24.686 8.248 13.547 1.00 90.25 87 LEU A C 1
ATOM 679 O O . LEU A 1 87 ? -25.157 9.322 13.907 1.00 90.25 87 LEU A O 1
ATOM 683 N N . ASN A 1 88 ? -24.907 7.739 12.337 1.00 92.56 88 ASN A N 1
ATOM 684 C CA . ASN A 1 88 ? -25.727 8.392 11.322 1.00 92.56 88 ASN A CA 1
ATOM 685 C C . ASN A 1 88 ? -27.172 7.871 11.302 1.00 92.56 88 ASN A C 1
ATOM 687 O O . ASN A 1 88 ? -27.906 8.172 10.354 1.00 92.56 88 ASN A O 1
ATOM 691 N N . GLN A 1 89 ? -27.592 7.098 12.307 1.00 94.75 89 GLN A N 1
ATOM 692 C CA . GLN A 1 89 ? -28.940 6.547 12.384 1.00 94.75 89 GLN A CA 1
ATOM 693 C C . GLN A 1 89 ? -29.992 7.664 12.276 1.00 94.75 89 GLN A C 1
ATOM 695 O O . GLN A 1 89 ? -29.873 8.716 12.899 1.00 94.75 89 GLN A O 1
ATOM 700 N N . GLY A 1 90 ? -31.014 7.448 11.443 1.00 91.81 90 GLY A N 1
ATOM 701 C CA . GLY A 1 90 ? -32.054 8.449 11.173 1.00 91.81 90 GLY A CA 1
ATOM 702 C C . GLY A 1 90 ? -31.669 9.524 10.148 1.00 91.81 90 GLY A C 1
ATOM 703 O O . GLY A 1 90 ? -32.494 10.371 9.821 1.00 91.81 90 GLY A O 1
ATOM 704 N N . THR A 1 91 ? -30.454 9.484 9.595 1.00 93.69 91 THR A N 1
ATOM 705 C CA . THR A 1 91 ? -30.048 10.321 8.454 1.00 93.69 91 THR A CA 1
ATOM 706 C C . THR A 1 91 ? -29.972 9.493 7.170 1.00 93.69 91 THR A C 1
ATOM 708 O O . THR A 1 91 ? -29.901 8.264 7.213 1.00 93.69 91 THR A O 1
ATOM 711 N N . ALA A 1 92 ? -29.862 10.156 6.013 1.00 88.12 92 ALA A N 1
ATOM 712 C CA . ALA A 1 92 ? -29.614 9.494 4.725 1.00 88.12 92 ALA A CA 1
ATOM 713 C C . ALA A 1 92 ? -28.322 8.643 4.690 1.00 88.12 92 ALA A C 1
ATOM 715 O O . ALA A 1 92 ? -28.124 7.864 3.762 1.00 88.12 92 ALA A O 1
ATOM 716 N N . ARG A 1 93 ? -27.430 8.786 5.683 1.00 88.44 93 ARG A N 1
ATOM 717 C CA . ARG A 1 93 ? -26.166 8.040 5.803 1.00 88.44 93 ARG A CA 1
ATOM 718 C C . ARG A 1 93 ? -26.216 6.894 6.823 1.00 88.44 93 ARG A C 1
ATOM 720 O O . ARG A 1 93 ? -25.207 6.225 7.001 1.00 88.44 93 ARG A O 1
ATOM 727 N N . GLY A 1 94 ? -27.347 6.667 7.495 1.00 89.25 94 GLY A N 1
ATOM 728 C CA . GLY A 1 94 ? -27.475 5.700 8.599 1.00 89.25 94 GLY A CA 1
ATOM 729 C C . GLY A 1 94 ? -27.581 4.224 8.205 1.00 89.25 94 GLY A C 1
ATOM 730 O O . GLY A 1 94 ? -27.616 3.368 9.082 1.00 89.25 94 GLY A O 1
ATOM 731 N N . ALA A 1 95 ? -27.648 3.918 6.908 1.00 93.00 95 ALA A N 1
ATOM 732 C CA . ALA A 1 95 ? -27.780 2.560 6.373 1.00 93.00 95 ALA A CA 1
ATOM 733 C C . ALA A 1 95 ? -26.813 2.325 5.199 1.00 93.00 95 ALA A C 1
ATOM 735 O O . ALA A 1 95 ? -27.164 1.719 4.187 1.00 93.00 95 ALA A O 1
ATOM 736 N N . ALA A 1 96 ? -25.599 2.867 5.298 1.00 94.50 96 ALA A N 1
ATOM 737 C CA . ALA A 1 96 ? -24.603 2.717 4.253 1.00 94.50 96 ALA A CA 1
ATOM 738 C C . ALA A 1 96 ? -24.118 1.260 4.167 1.00 94.50 96 ALA A C 1
ATOM 740 O O . ALA A 1 96 ? -23.900 0.597 5.183 1.00 94.50 96 ALA A O 1
ATOM 741 N N . VAL A 1 97 ? -23.903 0.778 2.941 1.00 95.00 97 VAL A N 1
ATOM 742 C CA . VAL A 1 97 ? -23.281 -0.533 2.663 1.00 95.00 97 VAL A CA 1
ATOM 743 C C . VAL A 1 97 ? -21.753 -0.452 2.583 1.00 95.00 97 VAL A C 1
ATOM 745 O O . VAL A 1 97 ? -21.065 -1.466 2.588 1.00 95.00 97 VAL A O 1
ATOM 748 N N . GLY A 1 98 ? -21.216 0.766 2.518 1.00 94.56 98 GLY A N 1
ATOM 749 C CA . GLY A 1 98 ? -19.794 1.061 2.428 1.00 94.56 98 GLY A CA 1
ATOM 750 C C . GLY A 1 98 ? -19.547 2.560 2.557 1.00 94.56 98 GLY A C 1
ATOM 751 O O . GLY A 1 98 ? -20.481 3.360 2.630 1.00 94.56 98 GLY A O 1
ATOM 752 N N . PHE A 1 99 ? -18.280 2.955 2.578 1.00 94.94 99 PHE A N 1
ATOM 753 C CA . PHE A 1 99 ? -17.874 4.354 2.647 1.00 94.94 99 PHE A CA 1
ATOM 754 C C . PHE A 1 99 ? -16.680 4.606 1.727 1.00 94.94 99 PHE A C 1
ATOM 756 O O . PHE A 1 99 ? -15.920 3.698 1.398 1.00 94.94 99 PHE A O 1
ATOM 763 N N . ARG A 1 100 ? -16.509 5.864 1.309 1.00 93.75 100 ARG A N 1
ATOM 764 C CA . ARG A 1 100 ? -15.328 6.278 0.540 1.00 93.75 100 ARG A CA 1
ATOM 765 C C . ARG A 1 100 ? -14.098 6.261 1.429 1.00 93.75 100 ARG A C 1
ATOM 767 O O . ARG A 1 100 ? -14.192 6.712 2.568 1.00 93.75 100 ARG A O 1
ATOM 774 N N . LEU A 1 101 ? -12.962 5.839 0.893 1.00 89.56 101 LEU A N 1
ATOM 775 C CA . LEU A 1 101 ? -11.723 5.660 1.645 1.00 89.56 101 LEU A CA 1
ATOM 776 C C . LEU A 1 101 ? -11.253 6.949 2.354 1.00 89.56 101 LEU A C 1
ATOM 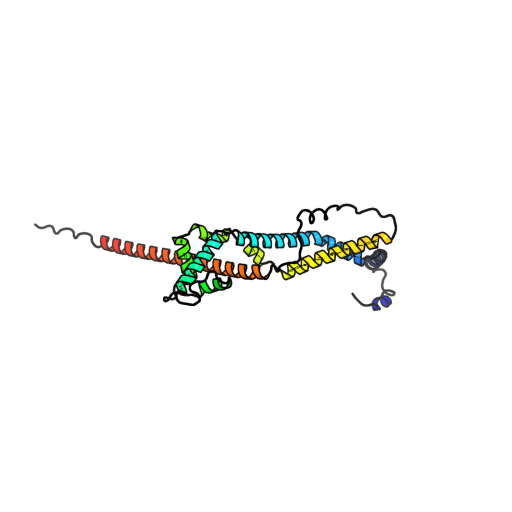778 O O . LEU A 1 101 ? -10.890 6.912 3.524 1.00 89.56 101 LEU A O 1
ATOM 782 N N . ASP A 1 102 ? -11.429 8.116 1.733 1.00 90.88 102 ASP A N 1
ATOM 783 C CA . ASP A 1 102 ? -11.115 9.433 2.319 1.00 90.88 102 ASP A CA 1
ATOM 784 C C . ASP A 1 102 ? -11.926 9.744 3.593 1.00 90.88 102 ASP A C 1
ATOM 786 O O . ASP A 1 102 ? -11.580 10.630 4.373 1.00 90.88 102 ASP A O 1
ATOM 790 N N . SER A 1 103 ? -13.026 9.021 3.835 1.00 91.56 103 SER A N 1
ATOM 791 C CA . SER A 1 103 ? -13.828 9.159 5.058 1.00 91.56 103 SER A CA 1
ATOM 792 C C . SER A 1 103 ? -13.053 8.731 6.302 1.00 91.56 103 SER A C 1
ATOM 794 O O . SER A 1 103 ? -13.391 9.156 7.403 1.00 91.56 103 SER A O 1
ATOM 796 N N . LEU A 1 104 ? -12.005 7.927 6.135 1.00 92.88 104 LEU A N 1
ATOM 797 C CA . LEU A 1 104 ? -11.169 7.445 7.225 1.00 92.88 104 LEU A CA 1
ATOM 798 C C . LEU A 1 104 ? -10.351 8.573 7.864 1.00 92.88 104 LEU A C 1
ATOM 800 O O . LEU A 1 104 ? -10.141 8.555 9.075 1.00 92.88 104 LEU A O 1
ATOM 804 N N . LEU A 1 105 ? -10.004 9.608 7.087 1.00 90.62 105 LEU A N 1
ATOM 805 C CA . LEU A 1 105 ? -9.335 10.818 7.582 1.00 90.62 105 LEU A CA 1
ATOM 806 C C . LEU A 1 105 ? -10.194 11.553 8.627 1.00 90.62 105 LEU A C 1
ATOM 808 O O . LEU A 1 105 ? -9.672 12.158 9.557 1.00 90.62 105 LEU A O 1
ATOM 812 N N . LYS A 1 106 ? -11.524 11.439 8.517 1.00 90.25 106 LYS A N 1
ATOM 813 C CA . LYS A 1 106 ? -12.494 12.160 9.357 1.00 90.25 106 LYS A CA 1
ATOM 814 C C . LYS A 1 106 ? -12.694 11.533 10.732 1.00 90.25 106 LYS A C 1
ATOM 816 O O . LYS A 1 106 ? -13.276 12.164 11.612 1.00 90.25 106 LYS A O 1
ATOM 821 N N . LEU A 1 107 ? -12.248 10.293 10.941 1.00 92.50 107 LEU A N 1
ATOM 822 C CA . LEU A 1 107 ? -12.408 9.604 12.227 1.00 92.50 107 LEU A CA 1
ATOM 823 C C . LEU A 1 107 ? -11.661 10.327 13.359 1.00 92.50 107 LEU A C 1
ATOM 825 O O . LEU A 1 107 ? -12.078 10.262 14.518 1.00 92.50 107 LEU A O 1
ATOM 829 N N . SER A 1 108 ? -10.586 11.042 13.022 1.00 90.69 108 SER A N 1
ATOM 830 C CA . SER A 1 108 ? -9.816 11.869 13.957 1.00 90.69 108 SER A CA 1
ATOM 831 C C . SER A 1 108 ? -10.462 13.234 14.232 1.00 90.69 108 SER A C 1
ATOM 833 O O . SER A 1 108 ? -10.218 13.817 15.287 1.00 90.69 108 SER A O 1
ATOM 835 N N . ASP A 1 109 ? -11.335 13.709 13.341 1.00 88.06 109 ASP A N 1
ATOM 836 C CA . ASP A 1 109 ? -12.008 15.009 13.466 1.00 88.06 109 ASP A CA 1
ATOM 837 C C . ASP A 1 109 ? -13.307 14.920 14.278 1.00 88.06 109 ASP A C 1
ATOM 839 O O . ASP A 1 109 ? -13.699 15.867 14.963 1.00 88.06 109 ASP A O 1
ATOM 843 N N . ILE A 1 110 ? -13.988 13.772 14.227 1.00 87.69 110 ILE A N 1
ATOM 844 C CA . ILE A 1 110 ? -15.255 13.557 14.930 1.00 87.69 110 ILE A CA 1
ATOM 845 C C . ILE A 1 110 ? -14.974 13.340 16.419 1.00 87.69 110 ILE A C 1
ATOM 847 O O . ILE A 1 110 ? -14.424 12.311 16.810 1.00 87.69 110 ILE A O 1
ATOM 851 N N . ARG A 1 111 ? -15.375 14.298 17.263 1.00 86.88 111 ARG A N 1
ATOM 852 C CA . ARG A 1 111 ? -15.169 14.273 18.720 1.00 86.88 111 ARG A CA 1
ATOM 853 C C . ARG A 1 111 ? -16.449 13.967 19.490 1.00 86.88 111 ARG A C 1
ATOM 855 O O . ARG A 1 111 ? -17.543 14.377 19.111 1.00 86.88 111 ARG A O 1
ATOM 862 N N . ALA A 1 112 ? -16.296 13.276 20.615 1.00 82.94 112 ALA A N 1
ATOM 863 C CA . ALA A 1 112 ? -17.347 13.123 21.609 1.00 82.94 112 ALA A CA 1
ATOM 864 C C . ALA A 1 112 ? -17.711 14.481 22.237 1.00 82.94 112 ALA A C 1
ATOM 866 O O . ALA A 1 112 ? -16.906 15.410 22.259 1.00 82.94 112 ALA A O 1
ATOM 867 N N . ARG A 1 113 ? -18.909 14.580 22.827 1.00 80.88 113 ARG A N 1
ATOM 868 C CA . ARG A 1 113 ? -19.455 15.822 23.418 1.00 80.88 113 ARG A CA 1
ATOM 869 C C . ARG A 1 113 ? -18.562 16.457 24.494 1.00 80.88 113 ARG A C 1
ATOM 871 O O . ARG A 1 113 ? -18.629 17.656 24.723 1.00 80.88 113 ARG A O 1
ATOM 878 N N . ASN A 1 114 ? -17.731 15.650 25.151 1.00 77.56 114 ASN A N 1
ATOM 879 C CA . ASN A 1 114 ? -16.774 16.087 26.169 1.00 77.56 114 ASN A CA 1
ATOM 880 C C . ASN A 1 114 ? -15.408 16.515 25.589 1.00 77.56 114 ASN A C 1
ATOM 882 O O . ASN A 1 114 ? -14.493 16.799 26.355 1.00 77.56 114 ASN A O 1
ATOM 886 N N . ASN A 1 115 ? -15.255 16.513 24.261 1.00 76.00 115 ASN A N 1
ATOM 887 C CA . ASN A 1 115 ? -14.058 16.853 23.486 1.00 76.00 115 ASN A CA 1
ATOM 888 C C . ASN A 1 115 ? -12.774 16.055 23.799 1.00 76.00 115 ASN A C 1
ATOM 890 O O . ASN A 1 115 ? -11.727 16.332 23.209 1.00 76.00 115 ASN A O 1
ATOM 894 N N . ARG A 1 116 ? -12.844 15.049 24.683 1.00 79.75 116 ARG A N 1
ATOM 895 C CA . ARG A 1 116 ? -11.688 14.264 25.151 1.00 79.75 116 ARG A CA 1
ATOM 896 C C . ARG A 1 116 ? -11.349 13.066 24.266 1.00 79.75 116 ARG A C 1
ATOM 898 O O . ARG A 1 116 ? -10.204 12.638 24.269 1.00 79.75 116 ARG A O 1
ATOM 905 N N . MET A 1 117 ? -12.323 12.542 23.524 1.00 88.62 117 MET A N 1
ATOM 906 C CA . MET A 1 117 ? -12.189 11.312 22.739 1.00 88.62 117 MET A CA 1
ATOM 907 C C . MET A 1 117 ? -12.682 11.540 21.308 1.00 88.62 117 MET A C 1
ATOM 909 O O . MET A 1 117 ? -13.747 12.134 21.122 1.00 88.62 117 MET A O 1
ATOM 913 N N . THR A 1 118 ? -11.932 11.075 20.306 1.00 94.31 118 THR A N 1
ATOM 914 C CA . THR A 1 118 ? -12.388 11.066 18.902 1.00 94.31 118 THR A CA 1
ATOM 915 C C . THR A 1 118 ? -13.048 9.733 18.548 1.00 94.31 118 THR A C 1
ATOM 917 O O . THR A 1 118 ? -12.945 8.754 19.293 1.00 94.31 118 THR A O 1
ATOM 920 N N . LEU A 1 119 ? -13.710 9.659 17.396 1.00 92.81 119 LEU A N 1
ATOM 921 C CA . LEU A 1 119 ? -14.268 8.408 16.890 1.00 92.81 119 LEU A CA 1
ATOM 922 C C . LEU A 1 119 ? -13.179 7.354 16.647 1.00 92.81 119 LEU A C 1
ATOM 924 O O . LEU A 1 119 ? -13.408 6.172 16.885 1.00 92.81 119 LEU A O 1
ATOM 928 N N . MET A 1 120 ? -11.979 7.779 16.254 1.00 94.81 120 MET A N 1
ATOM 929 C CA . MET A 1 120 ? -10.832 6.885 16.108 1.00 94.81 120 MET A CA 1
ATOM 930 C C . MET A 1 120 ? -10.359 6.298 17.448 1.00 94.81 120 MET A C 1
ATOM 932 O O . MET A 1 120 ? -10.069 5.105 17.528 1.00 94.81 120 MET A O 1
ATOM 936 N N . HIS A 1 121 ? -10.354 7.098 18.522 1.00 93.75 121 HIS A N 1
ATOM 937 C CA . HIS A 1 121 ? -10.081 6.603 19.881 1.00 93.75 121 HIS A CA 1
ATOM 938 C C . HIS A 1 121 ? -11.106 5.540 20.290 1.00 93.75 121 HIS A C 1
ATOM 940 O O . HIS A 1 121 ? -10.759 4.474 20.803 1.00 93.75 121 HIS A O 1
ATOM 946 N N . TYR A 1 122 ? -12.382 5.808 20.006 1.00 93.69 122 TYR A N 1
ATOM 947 C CA . TYR A 1 122 ? -13.457 4.872 20.302 1.00 93.69 122 TYR A CA 1
ATOM 948 C C . TYR A 1 122 ? -13.355 3.574 19.489 1.00 93.69 122 TYR A C 1
ATOM 950 O O . TYR A 1 122 ? -13.535 2.496 20.051 1.00 93.69 122 TYR A O 1
ATOM 958 N N . LEU A 1 123 ? -13.012 3.655 18.199 1.00 95.44 123 LEU A N 1
ATOM 959 C CA . LEU A 1 123 ? -12.782 2.485 17.349 1.00 95.44 123 LEU A CA 1
ATOM 960 C C . LEU A 1 123 ? -11.712 1.565 17.946 1.00 95.44 123 LEU A C 1
ATOM 962 O O . LEU A 1 123 ? -11.966 0.373 18.098 1.00 95.44 123 LEU A O 1
ATOM 966 N N . CYS A 1 124 ? -10.543 2.099 18.316 1.00 95.12 124 CYS A N 1
ATOM 967 C CA . CYS A 1 124 ? -9.477 1.280 18.898 1.00 95.12 124 CYS A CA 1
ATOM 968 C C . CYS A 1 124 ? -9.900 0.622 20.213 1.00 95.12 124 CYS A C 1
ATOM 970 O O . CYS A 1 124 ? -9.563 -0.538 20.434 1.00 95.12 124 CYS A O 1
ATOM 972 N N . LYS A 1 125 ? -10.679 1.317 21.051 1.00 94.31 125 LYS A N 1
ATOM 973 C CA . LYS A 1 125 ? -11.244 0.722 22.266 1.00 94.31 125 LYS A CA 1
ATOM 974 C C . LYS A 1 125 ? -12.169 -0.455 21.940 1.00 94.31 125 LYS A C 1
ATOM 976 O O . LYS A 1 125 ? -12.003 -1.534 22.492 1.00 94.31 125 LYS A O 1
ATOM 981 N N . VAL A 1 126 ? -13.097 -0.273 20.998 1.00 95.38 126 VAL A N 1
ATOM 982 C CA . VAL A 1 126 ? -14.027 -1.335 20.575 1.00 95.38 126 VAL A CA 1
ATOM 983 C C . VAL A 1 126 ? -13.282 -2.539 19.997 1.00 95.38 126 VAL A C 1
ATOM 985 O O . VAL A 1 126 ? -13.639 -3.673 20.311 1.00 95.38 126 VAL A O 1
ATOM 988 N N . LEU A 1 127 ? -12.258 -2.309 19.172 1.00 97.06 127 LEU A N 1
ATOM 989 C CA . LEU A 1 127 ? -11.434 -3.382 18.616 1.00 97.06 127 LEU A CA 1
ATOM 990 C C . LEU A 1 127 ? -10.645 -4.104 19.713 1.00 97.06 127 LEU A C 1
ATOM 992 O O . LEU A 1 127 ? -10.674 -5.323 19.751 1.00 97.06 127 LEU A O 1
ATOM 996 N N . SER A 1 128 ? -10.031 -3.386 20.655 1.00 96.25 128 SER A N 1
ATOM 997 C CA . SER A 1 128 ? -9.314 -4.011 21.774 1.00 96.25 128 SER A CA 1
ATOM 998 C C . SER A 1 128 ? -10.215 -4.860 22.668 1.00 96.25 128 SER A C 1
ATOM 1000 O O . SER A 1 128 ? -9.776 -5.898 23.156 1.00 96.25 128 SER A O 1
ATOM 1002 N N . ASP A 1 129 ? -11.457 -4.427 22.886 1.00 95.69 129 ASP A N 1
ATOM 1003 C CA . ASP A 1 129 ? -12.395 -5.130 23.762 1.00 95.69 129 ASP A CA 1
ATOM 1004 C C . ASP A 1 129 ? -13.026 -6.353 23.074 1.00 95.69 129 ASP A C 1
ATOM 1006 O O . ASP A 1 129 ? -13.346 -7.337 23.740 1.00 95.69 129 ASP A O 1
ATOM 1010 N N . LYS A 1 130 ? -13.260 -6.290 21.754 1.00 95.75 130 LYS A N 1
ATOM 1011 C CA . LYS A 1 130 ? -14.070 -7.292 21.034 1.00 95.75 130 LYS A CA 1
ATOM 1012 C C . LYS A 1 130 ? -13.319 -8.125 20.000 1.00 95.75 130 LYS A C 1
ATOM 1014 O O . LYS A 1 130 ? -13.786 -9.216 19.693 1.00 95.75 130 LYS A O 1
ATOM 1019 N N . LEU A 1 131 ? -12.256 -7.587 19.408 1.00 96.06 131 LEU A N 1
ATOM 1020 C CA . LEU A 1 131 ? -11.514 -8.159 18.277 1.00 96.06 131 LEU A CA 1
ATOM 1021 C C . LEU A 1 131 ? -10.004 -7.844 18.407 1.00 96.06 131 LEU A C 1
ATOM 1023 O O . LEU A 1 131 ? -9.433 -7.186 17.532 1.00 96.06 131 LEU A O 1
ATOM 1027 N N . PRO A 1 132 ? -9.336 -8.213 19.516 1.00 96.56 132 PRO A N 1
ATOM 1028 C CA . PRO A 1 132 ? -7.933 -7.858 19.739 1.00 96.56 132 PRO A CA 1
ATOM 1029 C C . PRO A 1 132 ? -6.989 -8.427 18.665 1.00 96.56 132 PRO A C 1
ATOM 1031 O O . PRO A 1 132 ? -5.948 -7.836 18.392 1.00 96.56 132 PRO A O 1
ATOM 1034 N N . GLU A 1 133 ? -7.365 -9.528 18.012 1.00 96.06 133 GLU A N 1
ATOM 1035 C CA . GLU A 1 133 ? -6.608 -10.202 16.952 1.00 96.06 133 GLU A CA 1
ATOM 1036 C C . GLU A 1 133 ? -6.484 -9.409 15.645 1.00 96.06 133 GLU A C 1
ATOM 1038 O O . GLU A 1 133 ? -5.741 -9.819 14.755 1.00 96.06 133 GLU A O 1
ATOM 1043 N N . VAL A 1 134 ? -7.230 -8.307 15.496 1.00 97.69 134 VAL A N 1
ATOM 1044 C CA . VAL A 1 134 ? -7.139 -7.439 14.311 1.00 97.69 134 VAL A CA 1
ATOM 1045 C C . VAL A 1 134 ? -6.378 -6.146 14.574 1.00 97.69 134 VAL A C 1
ATOM 1047 O O . VAL A 1 134 ? -6.246 -5.337 13.660 1.00 97.69 134 VAL A O 1
ATOM 1050 N N . LEU A 1 135 ? -5.897 -5.919 15.802 1.00 96.19 135 LEU A N 1
ATOM 1051 C CA . LEU A 1 135 ? -5.167 -4.698 16.157 1.00 96.19 135 LEU A CA 1
ATOM 1052 C C . LEU A 1 135 ? -3.813 -4.582 15.447 1.00 96.19 135 LEU A C 1
ATOM 1054 O O . LEU A 1 135 ? -3.349 -3.468 15.238 1.00 96.19 135 LEU A O 1
ATOM 1058 N N . ASP A 1 136 ? -3.219 -5.706 15.057 1.00 96.50 136 ASP A N 1
ATOM 1059 C CA . ASP A 1 136 ? -1.930 -5.809 14.370 1.00 96.50 136 ASP A CA 1
ATOM 1060 C C . ASP A 1 136 ? -2.083 -5.960 12.843 1.00 96.50 136 ASP A C 1
ATOM 1062 O O . ASP A 1 136 ? -1.223 -6.535 12.177 1.00 96.50 136 ASP A O 1
ATOM 1066 N N . PHE A 1 137 ? -3.192 -5.494 12.255 1.00 96.81 137 PHE A N 1
ATOM 1067 C CA . PHE A 1 137 ? -3.402 -5.585 10.803 1.00 96.81 137 PHE A CA 1
ATOM 1068 C C . PHE A 1 137 ? -2.370 -4.796 9.985 1.00 96.81 137 PHE A C 1
ATOM 1070 O O . PHE A 1 137 ? -2.213 -5.074 8.800 1.00 96.81 137 PHE A O 1
ATOM 1077 N N . ASP A 1 138 ? -1.670 -3.829 10.588 1.00 94.56 138 ASP A N 1
ATOM 1078 C CA . ASP A 1 138 ? -0.541 -3.125 9.968 1.00 94.56 138 ASP A CA 1
ATOM 1079 C C . ASP A 1 138 ? 0.569 -4.103 9.557 1.00 94.56 138 ASP A C 1
ATOM 1081 O O . ASP A 1 138 ? 1.241 -3.894 8.549 1.00 94.56 138 ASP A O 1
ATOM 1085 N N . ARG A 1 139 ? 0.710 -5.221 10.283 1.00 95.56 139 ARG A N 1
ATOM 1086 C CA . ARG A 1 139 ? 1.659 -6.294 9.962 1.00 95.56 139 ARG A CA 1
ATOM 1087 C C . ARG A 1 139 ? 1.344 -6.997 8.645 1.00 95.56 139 ARG A C 1
ATOM 1089 O O . ARG A 1 139 ? 2.255 -7.570 8.057 1.00 95.56 139 ARG A O 1
ATOM 1096 N N . ASP A 1 140 ? 0.096 -6.942 8.178 1.00 96.69 140 ASP A N 1
ATOM 1097 C CA . ASP A 1 140 ? -0.300 -7.514 6.889 1.00 96.69 140 ASP A CA 1
ATOM 1098 C C . ASP A 1 140 ? 0.090 -6.598 5.711 1.00 96.69 140 ASP A C 1
ATOM 1100 O O . ASP A 1 140 ? -0.019 -7.019 4.566 1.00 96.69 140 ASP A O 1
ATOM 1104 N N . LEU A 1 141 ? 0.506 -5.347 5.964 1.00 96.06 141 LEU A N 1
ATOM 1105 C CA . LEU A 1 141 ? 0.669 -4.294 4.952 1.00 96.06 141 LEU A CA 1
ATOM 1106 C C . LEU A 1 141 ? 2.126 -3.812 4.835 1.00 96.06 141 LEU A C 1
ATOM 1108 O O . LEU A 1 141 ? 2.420 -2.612 4.830 1.00 96.06 141 LEU A O 1
ATOM 1112 N N . THR A 1 142 ? 3.057 -4.763 4.778 1.00 95.88 142 THR A N 1
ATOM 1113 C CA . THR A 1 142 ? 4.497 -4.513 4.926 1.00 95.88 142 THR A CA 1
ATOM 1114 C C . THR A 1 142 ? 5.107 -3.642 3.825 1.00 95.88 142 THR A C 1
ATOM 1116 O O . THR A 1 142 ? 6.098 -2.950 4.069 1.00 95.88 142 THR A O 1
ATOM 1119 N N . HIS A 1 143 ? 4.513 -3.616 2.628 1.00 97.06 143 HIS A N 1
ATOM 1120 C CA . HIS A 1 143 ? 5.063 -2.892 1.479 1.00 97.06 143 HIS A CA 1
ATOM 1121 C C . HIS A 1 143 ? 4.525 -1.462 1.321 1.00 97.06 143 HIS A C 1
ATOM 1123 O O . HIS A 1 143 ? 4.960 -0.741 0.417 1.00 97.06 143 HIS A O 1
ATOM 1129 N N . LEU A 1 144 ? 3.629 -1.002 2.201 1.00 93.25 144 LEU A N 1
ATOM 1130 C CA . LEU A 1 144 ? 3.025 0.328 2.080 1.00 93.25 144 LEU A CA 1
ATOM 1131 C C . LEU A 1 144 ? 4.026 1.480 2.206 1.00 93.25 144 LEU A C 1
ATOM 1133 O O . LEU A 1 144 ? 3.952 2.440 1.434 1.00 93.25 144 LEU A O 1
ATOM 1137 N N . GLU A 1 145 ? 4.964 1.418 3.156 1.00 92.25 145 GLU A N 1
ATOM 1138 C CA . GLU A 1 145 ? 5.956 2.486 3.315 1.00 92.25 145 GLU A CA 1
ATOM 1139 C C . GLU A 1 145 ? 6.903 2.576 2.102 1.00 92.25 145 GLU A C 1
ATOM 1141 O O . GLU A 1 145 ? 7.053 3.681 1.566 1.00 92.25 145 GLU A O 1
ATOM 1146 N N . PRO A 1 146 ? 7.518 1.480 1.613 1.00 92.94 146 PRO A N 1
ATOM 1147 C CA . PRO A 1 146 ? 8.299 1.514 0.379 1.00 92.94 146 PRO A CA 1
ATOM 1148 C C . PRO A 1 146 ? 7.494 2.016 -0.823 1.00 92.94 146 PRO A C 1
ATOM 1150 O O . PRO A 1 146 ? 7.972 2.886 -1.549 1.00 92.94 146 PRO A O 1
ATOM 1153 N N . ALA A 1 147 ? 6.250 1.553 -0.991 1.00 93.69 147 ALA A N 1
ATOM 1154 C CA . ALA A 1 147 ? 5.383 1.999 -2.081 1.00 93.69 147 ALA A CA 1
ATOM 1155 C C . ALA A 1 147 ? 5.115 3.510 -2.036 1.00 93.69 147 ALA A C 1
ATOM 1157 O O . ALA A 1 147 ? 5.017 4.154 -3.076 1.00 93.69 147 ALA A O 1
ATOM 1158 N N . SER A 1 148 ? 5.071 4.100 -0.837 1.00 93.38 148 SER A N 1
ATOM 1159 C CA . SER A 1 148 ? 4.867 5.541 -0.649 1.00 93.38 148 SER A CA 1
ATOM 1160 C C . SER A 1 148 ? 5.962 6.430 -1.234 1.00 93.38 148 SER A C 1
ATOM 1162 O O . SER A 1 148 ? 5.749 7.631 -1.395 1.00 93.38 148 SER A O 1
ATOM 1164 N N . LYS A 1 149 ? 7.128 5.845 -1.517 1.00 94.12 149 LYS A N 1
ATOM 1165 C CA . LYS A 1 149 ? 8.307 6.526 -2.054 1.00 94.12 149 LYS A CA 1
ATOM 1166 C C . LYS A 1 149 ? 8.404 6.378 -3.578 1.00 94.12 149 LYS A C 1
ATOM 1168 O O . LYS A 1 149 ? 9.240 7.036 -4.186 1.00 94.12 149 LYS A O 1
ATOM 1173 N N . ILE A 1 150 ? 7.561 5.543 -4.194 1.00 91.25 150 ILE A N 1
ATOM 1174 C CA . ILE A 1 150 ? 7.556 5.309 -5.641 1.00 91.25 150 ILE A CA 1
ATOM 1175 C C . ILE A 1 150 ? 6.721 6.387 -6.331 1.00 91.25 150 ILE A C 1
ATOM 1177 O O . ILE A 1 150 ? 5.541 6.578 -6.032 1.00 91.25 150 ILE A O 1
ATOM 1181 N N . GLN A 1 151 ? 7.323 7.058 -7.309 1.00 90.38 151 GLN A N 1
ATOM 1182 C CA . GLN A 1 151 ? 6.634 8.007 -8.173 1.00 90.38 151 GLN A CA 1
ATOM 1183 C C . GLN A 1 151 ? 6.258 7.316 -9.484 1.00 90.38 151 GLN A C 1
ATOM 1185 O O . GLN A 1 151 ? 7.103 7.073 -10.339 1.00 90.38 151 GLN A O 1
ATOM 1190 N N . LEU A 1 152 ? 4.971 7.011 -9.659 1.00 84.88 152 LEU A N 1
ATOM 1191 C CA . LEU A 1 152 ? 4.474 6.248 -10.816 1.00 84.88 152 LEU A CA 1
ATOM 1192 C C . LEU A 1 152 ? 4.786 6.930 -12.155 1.00 84.88 152 LEU A C 1
ATOM 1194 O O . LEU A 1 152 ? 5.068 6.257 -13.141 1.00 84.88 152 LEU A O 1
ATOM 1198 N N . LYS A 1 153 ? 4.821 8.267 -12.167 1.00 91.00 153 LYS A N 1
ATOM 1199 C CA . LYS A 1 153 ? 5.241 9.045 -13.334 1.00 91.00 153 LYS A CA 1
ATOM 1200 C C . LYS A 1 153 ? 6.703 8.779 -13.711 1.00 91.00 153 LYS A C 1
ATOM 1202 O O . LYS A 1 153 ? 6.979 8.499 -14.870 1.00 91.00 153 LYS A O 1
ATOM 1207 N N . GLU A 1 154 ? 7.618 8.842 -12.744 1.00 89.94 154 GLU A N 1
ATOM 1208 C CA . GLU A 1 154 ? 9.045 8.573 -12.979 1.00 89.94 154 GLU A CA 1
ATOM 1209 C C . GLU A 1 154 ? 9.261 7.119 -13.407 1.00 89.94 154 GLU A C 1
ATOM 1211 O O . GLU A 1 154 ? 10.031 6.848 -14.322 1.00 89.94 154 GLU A O 1
ATOM 1216 N N . LEU A 1 155 ? 8.508 6.190 -12.811 1.00 84.50 155 LEU A N 1
ATOM 1217 C CA . LEU A 1 155 ? 8.543 4.775 -13.168 1.00 84.50 155 LEU A CA 1
ATOM 1218 C C . LEU A 1 155 ? 8.119 4.533 -14.628 1.00 84.50 155 LEU A C 1
ATOM 1220 O O . LEU A 1 155 ? 8.748 3.756 -15.345 1.00 84.50 155 LEU A O 1
ATOM 1224 N N . ALA A 1 156 ? 7.068 5.221 -15.085 1.00 82.25 156 ALA A N 1
ATOM 1225 C CA . ALA A 1 156 ? 6.606 5.155 -16.469 1.00 82.25 156 ALA A CA 1
ATOM 1226 C C . ALA A 1 156 ? 7.617 5.779 -17.447 1.00 82.25 156 ALA A C 1
ATOM 1228 O O . ALA A 1 156 ? 7.864 5.228 -18.523 1.00 82.25 156 ALA A O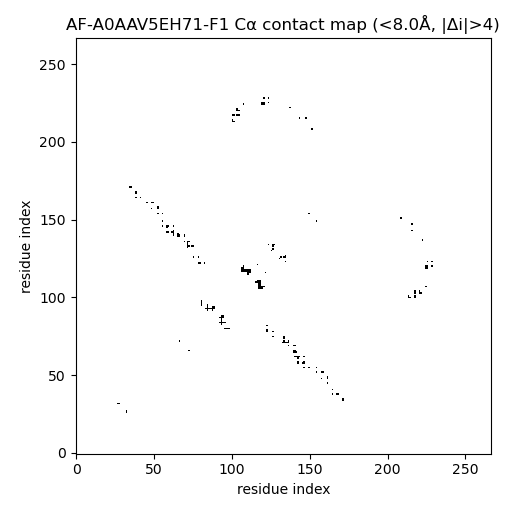 1
ATOM 1229 N N . GLU A 1 157 ? 8.231 6.905 -17.073 1.00 88.69 157 GLU A N 1
ATOM 1230 C CA . GLU A 1 157 ? 9.297 7.544 -17.851 1.00 88.69 157 GLU A CA 1
ATOM 1231 C C . GLU A 1 157 ? 10.533 6.635 -17.967 1.00 88.69 157 GLU A C 1
ATOM 1233 O O . GLU A 1 157 ? 11.097 6.502 -19.057 1.00 88.69 157 GLU A O 1
ATOM 1238 N N . GLU A 1 158 ? 10.920 5.953 -16.886 1.00 81.88 158 GLU A N 1
ATOM 1239 C CA . GLU A 1 158 ? 12.015 4.980 -16.886 1.00 81.88 158 GLU A CA 1
ATOM 1240 C C . GLU A 1 158 ? 11.706 3.775 -17.780 1.00 81.88 158 GLU A C 1
ATOM 1242 O O . GLU A 1 158 ? 12.529 3.409 -18.624 1.00 81.88 158 GLU A O 1
ATOM 1247 N N . MET A 1 159 ? 10.503 3.206 -17.675 1.00 78.19 159 MET A N 1
ATOM 1248 C CA . MET A 1 159 ? 10.060 2.121 -18.552 1.00 78.19 159 MET A CA 1
ATOM 1249 C C . MET A 1 159 ? 10.135 2.537 -20.027 1.00 78.19 159 MET A C 1
ATOM 1251 O O . MET A 1 159 ? 10.704 1.817 -20.848 1.00 78.19 159 MET A O 1
ATOM 1255 N N . GLN A 1 160 ? 9.650 3.737 -20.364 1.00 81.75 160 GLN A N 1
ATOM 1256 C CA . GLN A 1 160 ? 9.720 4.262 -21.727 1.00 81.75 160 GLN A CA 1
ATOM 1257 C C . GLN A 1 160 ? 11.169 4.482 -22.191 1.00 81.75 160 GLN A C 1
ATOM 1259 O O . GLN A 1 160 ? 11.494 4.224 -23.354 1.00 81.75 160 GLN A O 1
ATOM 1264 N N . ALA A 1 161 ? 12.045 4.969 -21.310 1.00 80.69 161 ALA A N 1
ATOM 1265 C CA . ALA A 1 161 ? 13.456 5.171 -21.618 1.00 80.69 161 ALA A CA 1
ATOM 1266 C C . ALA A 1 161 ? 14.171 3.843 -21.910 1.00 80.69 161 ALA A C 1
ATOM 1268 O O . ALA A 1 161 ? 14.970 3.782 -22.848 1.00 80.69 161 ALA A O 1
ATOM 1269 N N . ILE A 1 162 ? 13.854 2.783 -21.160 1.00 74.69 162 ILE A N 1
ATOM 1270 C CA . ILE A 1 162 ? 14.372 1.432 -21.396 1.00 74.69 162 ILE A CA 1
ATOM 1271 C C . ILE A 1 162 ? 13.884 0.893 -22.747 1.00 74.69 162 ILE A C 1
ATOM 1273 O O . ILE A 1 162 ? 14.712 0.453 -23.545 1.00 74.69 162 ILE A O 1
ATOM 1277 N N . THR A 1 163 ? 12.581 0.984 -23.042 1.00 73.56 163 THR A N 1
ATOM 1278 C CA . THR A 1 163 ? 12.002 0.531 -24.321 1.00 73.56 163 THR A CA 1
ATOM 1279 C C . THR A 1 163 ? 12.644 1.240 -25.512 1.00 73.56 163 THR A C 1
ATOM 1281 O O . THR A 1 163 ? 13.186 0.587 -26.400 1.00 73.56 163 THR A O 1
ATOM 1284 N N . LYS A 1 164 ? 12.700 2.579 -25.490 1.00 80.62 164 LYS A N 1
ATOM 1285 C CA . LYS A 1 164 ? 13.351 3.370 -26.550 1.00 80.62 164 LYS A CA 1
ATOM 1286 C C . LYS A 1 164 ? 14.848 3.085 -26.666 1.00 80.62 164 LYS A C 1
ATOM 1288 O O . LYS A 1 164 ? 15.429 3.223 -27.740 1.00 80.62 164 LYS A O 1
ATOM 1293 N N . GLY A 1 165 ? 15.506 2.769 -25.552 1.00 75.31 165 GLY A N 1
ATOM 1294 C CA . GLY A 1 165 ? 16.907 2.368 -25.538 1.00 75.31 165 GLY A CA 1
ATOM 1295 C C . GLY A 1 165 ? 17.126 1.063 -26.299 1.00 75.31 165 GLY A C 1
ATOM 1296 O O . GLY A 1 165 ? 18.009 1.017 -27.150 1.00 75.31 165 GLY A O 1
ATOM 1297 N N . LEU A 1 166 ? 16.289 0.050 -26.052 1.00 70.94 166 LEU A N 1
ATOM 1298 C CA . LEU A 1 166 ? 16.326 -1.239 -26.752 1.00 70.94 166 LEU A CA 1
ATOM 1299 C C . LEU A 1 166 ? 16.046 -1.097 -28.253 1.00 70.94 166 LEU A C 1
ATOM 1301 O O . LEU A 1 166 ? 16.835 -1.600 -29.047 1.00 70.94 166 LEU A O 1
ATOM 1305 N N . GLU A 1 167 ? 15.025 -0.327 -28.641 1.00 75.19 167 GLU A N 1
ATOM 1306 C CA . GLU A 1 167 ? 14.720 -0.038 -30.055 1.00 75.19 167 GLU A CA 1
ATOM 1307 C C . GLU A 1 167 ? 15.944 0.526 -30.800 1.00 75.19 167 GLU A C 1
ATOM 1309 O O . GLU A 1 167 ? 16.232 0.154 -31.936 1.00 75.19 167 GLU A O 1
ATOM 1314 N N . LYS A 1 168 ? 16.718 1.407 -30.150 1.00 74.75 168 LYS A N 1
ATOM 1315 C CA . LYS A 1 168 ? 17.951 1.965 -30.731 1.00 74.75 168 LYS A CA 1
ATOM 1316 C C . LYS A 1 168 ? 19.069 0.933 -30.863 1.00 74.75 168 LYS A C 1
ATOM 1318 O O . LYS A 1 168 ? 19.846 1.018 -31.811 1.00 74.75 168 LYS A O 1
ATOM 1323 N N . VAL A 1 169 ? 19.172 -0.024 -29.935 1.00 68.75 169 VAL A N 1
ATOM 1324 C CA . VAL A 1 169 ? 20.133 -1.135 -30.050 1.00 68.75 169 VAL A CA 1
ATOM 1325 C C . VAL A 1 169 ? 19.787 -2.010 -31.253 1.00 68.75 169 VAL A C 1
ATOM 1327 O O . VAL A 1 169 ? 20.676 -2.338 -32.036 1.00 68.75 169 VAL A O 1
ATOM 1330 N N . GLU A 1 170 ? 18.509 -2.348 -31.427 1.00 68.06 170 GLU A N 1
ATOM 1331 C CA . GLU A 1 170 ? 18.026 -3.154 -32.556 1.00 68.06 170 GLU A CA 1
ATOM 1332 C C . GLU A 1 170 ? 18.270 -2.459 -33.902 1.00 68.06 170 GLU A C 1
ATOM 1334 O O . GLU A 1 170 ? 18.757 -3.081 -34.847 1.00 68.06 170 GLU A O 1
ATOM 1339 N N . GLN A 1 171 ? 18.010 -1.150 -33.977 1.00 73.94 171 GLN A N 1
ATOM 1340 C CA . GLN A 1 171 ? 18.274 -0.347 -35.175 1.00 73.94 171 GLN A CA 1
ATOM 1341 C C . GLN A 1 171 ? 19.761 -0.314 -35.553 1.00 73.94 171 GLN A C 1
ATOM 1343 O O . GLN A 1 171 ? 20.097 -0.467 -36.730 1.00 73.94 171 GLN A O 1
ATOM 1348 N N . GLU A 1 172 ? 20.665 -0.124 -34.585 1.00 70.81 172 GLU A N 1
ATOM 1349 C CA . GLU A 1 172 ? 22.108 -0.139 -34.862 1.00 70.81 172 GLU A CA 1
ATOM 1350 C C . GLU A 1 172 ? 22.579 -1.526 -35.297 1.00 70.81 172 GLU A C 1
ATOM 1352 O O . GLU A 1 172 ? 23.380 -1.614 -36.224 1.00 70.81 172 GLU A O 1
ATOM 1357 N N . LEU A 1 173 ? 22.066 -2.600 -34.685 1.00 63.09 173 LEU A N 1
ATOM 1358 C CA . LEU A 1 173 ? 22.393 -3.969 -35.087 1.00 63.09 173 LEU A CA 1
ATOM 1359 C C . LEU A 1 173 ? 22.025 -4.210 -36.559 1.00 63.09 173 LEU A C 1
ATOM 1361 O O . LEU A 1 173 ? 22.885 -4.597 -37.347 1.00 63.09 173 LEU A O 1
ATOM 1365 N N . ALA A 1 174 ? 20.792 -3.874 -36.950 1.00 73.62 174 ALA A N 1
ATOM 1366 C CA . ALA A 1 174 ? 20.310 -4.020 -38.326 1.00 73.62 174 ALA A CA 1
ATOM 1367 C C . ALA A 1 174 ? 21.068 -3.139 -39.340 1.00 73.62 174 ALA A C 1
ATOM 1369 O O . ALA A 1 174 ? 21.169 -3.468 -40.524 1.00 73.62 174 ALA A O 1
ATOM 1370 N N . THR A 1 175 ? 21.589 -1.994 -38.894 1.00 71.75 175 THR A N 1
ATOM 1371 C CA . THR A 1 175 ? 22.360 -1.074 -39.744 1.00 71.75 175 THR A CA 1
ATOM 1372 C C . THR A 1 175 ? 23.823 -1.505 -39.856 1.00 71.75 175 THR A C 1
ATOM 1374 O O . THR A 1 175 ? 24.433 -1.331 -40.907 1.00 71.75 175 THR A O 1
ATOM 1377 N N . SER A 1 176 ? 24.386 -2.110 -38.806 1.00 61.59 176 SER A N 1
ATOM 1378 C CA . SER A 1 176 ? 25.781 -2.554 -38.770 1.00 61.59 176 SER A CA 1
ATOM 1379 C C . SER A 1 176 ? 26.057 -3.790 -39.629 1.00 61.59 176 SER A C 1
ATOM 1381 O O . SER A 1 176 ? 27.193 -3.967 -40.056 1.00 61.59 176 SER A O 1
ATOM 1383 N N . GLU A 1 177 ? 25.048 -4.612 -39.929 1.00 56.75 177 GLU A N 1
ATOM 1384 C CA . GLU A 1 177 ? 25.168 -5.762 -40.845 1.00 56.75 177 GLU A CA 1
ATOM 1385 C C . GLU A 1 177 ? 25.431 -5.355 -42.309 1.00 56.75 177 GLU A C 1
ATOM 1387 O O . GLU A 1 177 ? 25.849 -6.182 -43.117 1.00 56.75 177 GLU A O 1
ATOM 1392 N N . LYS A 1 178 ? 25.220 -4.080 -42.667 1.00 56.16 178 LYS A N 1
ATOM 1393 C CA . LYS A 1 178 ? 25.368 -3.569 -44.042 1.00 56.16 178 LYS A CA 1
ATOM 1394 C C . LYS A 1 178 ? 26.752 -2.990 -44.360 1.00 56.16 178 LYS A C 1
ATOM 1396 O O . LYS A 1 178 ? 26.981 -2.611 -45.505 1.00 56.16 178 LYS A O 1
ATOM 1401 N N . ASP A 1 179 ? 27.663 -2.940 -43.388 1.00 53.88 179 ASP A N 1
ATOM 1402 C CA . ASP A 1 179 ? 28.929 -2.203 -43.507 1.00 53.88 179 ASP A CA 1
ATOM 1403 C C . ASP A 1 179 ? 30.165 -3.033 -43.886 1.00 53.88 179 ASP A C 1
ATOM 1405 O O . ASP A 1 179 ? 31.183 -2.406 -44.138 1.00 53.88 179 ASP A O 1
ATOM 1409 N N . HIS A 1 180 ? 30.108 -4.376 -43.906 1.00 43.56 180 HIS A N 1
ATOM 1410 C CA . HIS A 1 180 ? 31.009 -5.346 -44.583 1.00 43.56 180 HIS A CA 1
ATOM 1411 C C . HIS A 1 180 ? 30.954 -6.730 -43.884 1.00 43.56 180 HIS A C 1
ATOM 1413 O O . HIS A 1 180 ? 30.689 -6.794 -42.681 1.00 43.56 180 HIS A O 1
ATOM 1419 N N . PRO A 1 181 ? 31.199 -7.847 -44.611 1.00 48.97 181 PRO A N 1
ATOM 1420 C CA . PRO A 1 181 ? 31.353 -9.173 -44.020 1.00 48.97 181 PRO A CA 1
ATOM 1421 C C . PRO A 1 181 ? 32.699 -9.261 -43.288 1.00 48.97 181 PRO A C 1
ATOM 1423 O O . PRO A 1 181 ? 33.680 -8.673 -43.727 1.00 48.97 181 PRO A O 1
ATOM 1426 N N . GLU A 1 182 ? 32.737 -10.038 -42.209 1.00 47.34 182 GLU A N 1
ATOM 1427 C CA . GLU A 1 182 ? 33.909 -10.290 -41.356 1.00 47.34 182 GLU A CA 1
ATOM 1428 C C . GLU A 1 182 ? 34.245 -9.193 -40.336 1.00 47.34 182 GLU A C 1
ATOM 1430 O O . GLU A 1 182 ? 35.247 -8.486 -40.397 1.00 47.34 182 GLU A O 1
ATOM 1435 N N . THR A 1 183 ? 33.461 -9.160 -39.260 1.00 39.38 183 THR A N 1
ATOM 1436 C CA . THR A 1 183 ? 34.073 -9.179 -37.926 1.00 39.38 183 THR A CA 1
ATOM 1437 C C . THR A 1 183 ? 33.160 -9.965 -36.993 1.00 39.38 183 THR A C 1
ATOM 1439 O O . THR A 1 183 ? 32.179 -9.451 -36.456 1.00 39.38 183 THR A O 1
ATOM 1442 N N . GLU A 1 184 ? 33.458 -11.255 -36.821 1.00 46.91 184 GLU A N 1
ATOM 1443 C CA . GLU A 1 184 ? 33.026 -11.954 -35.615 1.00 46.91 184 GLU A CA 1
ATOM 1444 C C . GLU A 1 184 ? 33.572 -11.186 -34.406 1.00 46.91 184 GLU A C 1
ATOM 1446 O O . GLU A 1 184 ? 34.763 -10.901 -34.336 1.00 46.91 184 GLU A O 1
ATOM 1451 N N . ILE A 1 185 ? 32.684 -10.797 -33.493 1.00 40.81 185 ILE A N 1
ATOM 1452 C CA . ILE A 1 185 ? 32.648 -11.167 -32.067 1.00 40.81 185 ILE A CA 1
ATOM 1453 C C . ILE A 1 185 ? 31.541 -10.300 -31.443 1.00 40.81 185 ILE A C 1
ATOM 1455 O O . ILE A 1 185 ? 31.778 -9.145 -31.110 1.00 40.81 185 ILE A O 1
ATOM 1459 N N . PHE A 1 186 ? 30.333 -10.857 -31.278 1.00 35.62 186 PHE A N 1
ATOM 1460 C CA . PHE A 1 186 ? 29.526 -10.779 -30.044 1.00 35.62 186 PHE A CA 1
ATOM 1461 C C . PHE A 1 186 ? 28.205 -11.554 -30.222 1.00 35.62 186 PHE A C 1
ATOM 1463 O O . PHE A 1 186 ? 27.129 -10.976 -30.337 1.00 35.62 186 PHE A O 1
ATOM 1470 N N . TYR A 1 187 ? 28.269 -12.887 -30.183 1.00 33.66 187 TYR A N 1
ATOM 1471 C CA . TYR A 1 187 ? 27.098 -13.706 -29.863 1.00 33.66 187 TYR A CA 1
ATOM 1472 C C . TYR A 1 187 ? 27.243 -14.271 -28.450 1.00 33.66 187 TYR A C 1
ATOM 1474 O O . TYR A 1 187 ? 27.966 -15.240 -28.228 1.00 33.66 187 TYR A O 1
ATOM 1482 N N . ARG A 1 188 ? 26.496 -13.711 -27.492 1.00 33.59 188 ARG A N 1
ATOM 1483 C CA . ARG A 1 188 ? 25.843 -14.512 -26.441 1.00 33.59 188 ARG A CA 1
ATOM 1484 C C . ARG A 1 188 ? 24.737 -13.723 -25.745 1.00 33.59 188 ARG A C 1
ATOM 1486 O O . ARG A 1 188 ? 24.999 -12.807 -24.974 1.00 33.59 188 ARG A O 1
ATOM 1493 N N . GLY A 1 189 ? 23.502 -14.148 -25.998 1.00 29.89 189 GLY A N 1
ATOM 1494 C CA . GLY A 1 189 ? 22.308 -13.664 -25.314 1.00 29.89 189 GLY A CA 1
ATOM 1495 C C . GLY A 1 189 ? 21.010 -14.157 -25.951 1.00 29.89 189 GLY A C 1
ATOM 1496 O O . GLY A 1 189 ? 20.125 -13.354 -26.199 1.00 29.89 189 GLY A O 1
ATOM 1497 N N . LYS A 1 190 ? 20.885 -15.457 -26.256 1.00 39.88 190 LYS A N 1
ATOM 1498 C CA . LYS A 1 190 ? 19.566 -16.044 -26.544 1.00 39.88 190 LYS A CA 1
ATOM 1499 C C . LYS A 1 190 ? 18.789 -16.140 -25.228 1.00 39.88 190 LYS A C 1
ATOM 1501 O O . LYS A 1 190 ? 19.267 -16.839 -24.339 1.00 39.88 190 LYS A O 1
ATOM 1506 N N . SER A 1 191 ? 17.644 -15.453 -25.126 1.00 49.19 191 SER A N 1
ATOM 1507 C CA . SER A 1 191 ? 16.447 -15.801 -24.323 1.00 49.19 191 SER A CA 1
ATOM 1508 C C . SER A 1 191 ? 15.681 -14.537 -23.893 1.00 49.19 191 SER A C 1
ATOM 1510 O O . SER A 1 191 ? 15.920 -14.024 -22.802 1.00 49.19 191 SER A O 1
ATOM 1512 N N . ALA A 1 192 ? 14.733 -14.065 -24.705 1.00 40.03 192 ALA A N 1
ATOM 1513 C CA . ALA A 1 192 ? 13.724 -13.084 -24.270 1.00 40.03 192 ALA A CA 1
ATOM 1514 C C . ALA A 1 192 ? 12.296 -13.462 -24.719 1.00 40.03 192 ALA A C 1
ATOM 1516 O O . ALA A 1 192 ? 11.344 -13.223 -23.981 1.00 40.03 192 ALA A O 1
ATOM 1517 N N . ASP A 1 193 ? 12.147 -14.165 -25.844 1.00 37.66 193 ASP A N 1
ATOM 1518 C CA . ASP A 1 193 ? 10.824 -14.455 -26.422 1.00 37.66 193 ASP A CA 1
ATOM 1519 C C . ASP A 1 193 ? 10.020 -15.563 -25.715 1.00 37.66 193 ASP A C 1
ATOM 1521 O O . ASP A 1 193 ? 8.822 -15.713 -25.944 1.00 37.66 193 ASP A O 1
ATOM 1525 N N . SER A 1 194 ? 10.624 -16.331 -24.806 1.00 44.28 194 SER A N 1
ATOM 1526 C CA . SER A 1 194 ? 9.951 -17.451 -24.130 1.00 44.28 194 SER A CA 1
ATOM 1527 C C . SER A 1 194 ? 9.035 -17.050 -22.960 1.00 44.28 194 SER A C 1
ATOM 1529 O O . SER A 1 194 ? 8.277 -17.891 -22.484 1.00 44.28 194 SER A O 1
ATOM 1531 N N . LEU A 1 195 ? 9.061 -15.795 -22.489 1.00 38.41 195 LEU A N 1
ATOM 1532 C CA . LEU A 1 195 ? 8.387 -15.383 -21.242 1.00 38.41 195 LEU A CA 1
ATOM 1533 C C . LEU A 1 195 ? 6.989 -14.769 -21.427 1.00 38.41 195 LEU A C 1
ATOM 1535 O O . LEU A 1 195 ? 6.124 -14.985 -20.584 1.00 38.41 195 LEU A O 1
ATOM 1539 N N . ALA A 1 196 ? 6.732 -14.057 -22.527 1.00 41.72 196 ALA A N 1
ATOM 1540 C CA . ALA A 1 196 ? 5.415 -13.461 -22.794 1.00 41.72 196 ALA A CA 1
ATOM 1541 C C . ALA A 1 196 ? 4.380 -14.509 -23.252 1.00 41.72 196 ALA A C 1
ATOM 1543 O O . ALA A 1 196 ? 3.214 -14.456 -22.864 1.00 41.72 196 ALA A O 1
ATOM 1544 N N . HIS A 1 197 ? 4.823 -15.523 -24.005 1.00 42.50 197 HIS A N 1
ATOM 1545 C CA . HIS A 1 197 ? 3.974 -16.640 -24.441 1.00 42.50 197 HIS A CA 1
ATOM 1546 C C . HIS A 1 197 ? 3.655 -17.636 -23.315 1.00 42.50 197 HIS A C 1
ATOM 1548 O O . HIS A 1 197 ? 2.696 -18.393 -23.428 1.00 42.50 197 HIS A O 1
ATOM 1554 N N . TYR A 1 198 ? 4.419 -17.623 -22.218 1.00 42.00 198 TYR A N 1
ATOM 1555 C CA . TYR A 1 198 ? 4.167 -18.478 -21.055 1.00 42.00 198 TYR A CA 1
ATOM 1556 C C . TYR A 1 198 ? 2.942 -18.023 -20.229 1.00 42.00 198 TYR A C 1
ATOM 1558 O O . TYR A 1 198 ? 2.382 -18.841 -19.506 1.00 42.00 198 TYR A O 1
ATOM 1566 N N . PHE A 1 199 ? 2.490 -16.760 -20.352 1.00 35.50 199 PHE A N 1
ATOM 1567 C CA . PHE A 1 199 ? 1.422 -16.192 -19.501 1.00 35.50 199 PHE A CA 1
ATOM 1568 C C . PHE A 1 199 ? 0.152 -15.678 -20.214 1.00 35.50 199 PHE A C 1
ATOM 1570 O O . PHE A 1 199 ? -0.843 -15.466 -19.534 1.00 35.50 199 PHE A O 1
ATOM 1577 N N . GLY A 1 200 ? 0.126 -15.518 -21.542 1.00 39.16 200 GLY A N 1
ATOM 1578 C CA . GLY A 1 200 ? -1.130 -15.411 -22.314 1.00 39.16 200 GLY A CA 1
ATOM 1579 C C . GLY A 1 200 ? -2.043 -14.179 -22.103 1.00 39.16 200 GLY A C 1
ATOM 1580 O O . GLY A 1 200 ? -3.255 -14.334 -22.212 1.00 39.16 200 GLY A O 1
ATOM 1581 N N . GLU A 1 201 ? -1.515 -12.977 -21.840 1.00 40.50 201 GLU A N 1
ATOM 1582 C CA . GLU A 1 201 ? -2.304 -11.765 -21.486 1.00 40.50 201 GLU A CA 1
ATOM 1583 C C . GLU A 1 201 ? -2.241 -10.609 -22.525 1.00 40.50 201 GLU A C 1
ATOM 1585 O O . GLU A 1 201 ? -1.271 -10.509 -23.281 1.00 40.50 201 GLU A O 1
ATOM 1590 N N . ASP A 1 202 ? -3.262 -9.718 -22.517 1.00 45.56 202 ASP A N 1
ATOM 1591 C CA . ASP A 1 202 ? -3.467 -8.557 -23.429 1.00 45.56 202 ASP A CA 1
ATOM 1592 C C . ASP A 1 202 ? -3.417 -7.173 -22.691 1.00 45.56 202 ASP A C 1
ATOM 1594 O O . ASP A 1 202 ? -4.205 -6.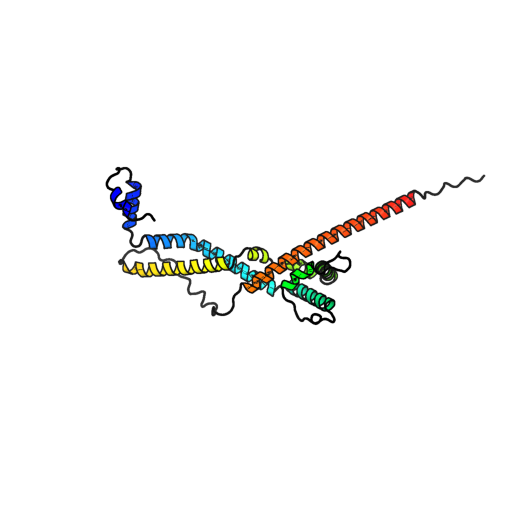948 -21.766 1.00 45.56 202 ASP A O 1
ATOM 1598 N N . PRO A 1 203 ? -2.550 -6.202 -23.069 1.00 43.81 203 PRO A N 1
ATOM 1599 C CA . PRO A 1 203 ? -2.179 -5.029 -22.243 1.00 43.81 203 PRO A CA 1
ATOM 1600 C C . PRO A 1 203 ? -3.119 -3.797 -22.109 1.00 43.81 203 PRO A C 1
ATOM 1602 O O . PRO A 1 203 ? -2.662 -2.768 -21.612 1.00 43.81 203 PRO A O 1
ATOM 1605 N N . VAL A 1 204 ? -4.386 -3.786 -22.549 1.00 49.44 204 VAL A N 1
ATOM 1606 C CA . VAL A 1 204 ? -5.060 -2.497 -22.901 1.00 49.44 204 VAL A CA 1
ATOM 1607 C C . VAL A 1 204 ? -6.013 -1.851 -21.846 1.00 49.44 204 VAL A C 1
ATOM 1609 O O . VAL A 1 204 ? -6.531 -0.768 -22.108 1.00 49.44 204 VAL A O 1
ATOM 1612 N N . ARG A 1 205 ? -6.303 -2.407 -20.648 1.00 41.06 205 ARG A N 1
ATOM 1613 C CA . ARG A 1 205 ? -7.614 -2.110 -19.981 1.00 41.06 205 ARG A CA 1
ATOM 1614 C C . ARG A 1 205 ? -7.796 -1.439 -18.584 1.00 41.06 205 ARG A C 1
ATOM 1616 O O . ARG A 1 205 ? -8.966 -1.320 -18.228 1.00 41.06 205 ARG A O 1
ATOM 1623 N N . CYS A 1 206 ? -6.825 -0.922 -17.803 1.00 40.44 206 CYS A N 1
ATOM 1624 C CA . CYS A 1 206 ? -7.136 -0.055 -16.614 1.00 40.44 206 CYS A CA 1
ATOM 1625 C C . CYS A 1 206 ? -5.896 0.610 -15.941 1.00 40.44 206 CYS A C 1
ATOM 1627 O O . CYS A 1 206 ? -4.938 -0.120 -15.696 1.00 40.44 206 CYS A O 1
ATOM 1629 N N . PRO A 1 207 ? -5.880 1.915 -15.557 1.00 52.69 207 PRO A N 1
ATOM 1630 C CA . PRO A 1 207 ? -4.720 2.544 -14.905 1.00 52.69 207 PRO A CA 1
ATOM 1631 C C . PRO A 1 207 ? -4.700 2.388 -13.374 1.00 52.69 207 PRO A C 1
ATOM 1633 O O . PRO A 1 207 ? -5.711 2.495 -12.681 1.00 52.69 207 PRO A O 1
ATOM 1636 N N . PHE A 1 208 ? -3.500 2.171 -12.852 1.00 45.62 208 PHE A N 1
ATOM 1637 C CA . PHE A 1 208 ? -3.186 1.687 -11.509 1.00 45.62 208 PHE A CA 1
ATOM 1638 C C . PHE A 1 208 ? -3.049 2.816 -10.454 1.00 45.62 208 PHE A C 1
ATOM 1640 O O . PHE A 1 208 ? -3.185 2.580 -9.250 1.00 45.62 208 PHE A O 1
ATOM 1647 N N . GLU A 1 209 ? -2.841 4.070 -10.873 1.00 40.97 209 GLU A N 1
ATOM 1648 C CA . GLU A 1 209 ? -2.371 5.151 -9.991 1.00 40.97 209 GLU A CA 1
ATOM 1649 C C . GLU A 1 209 ? -3.422 5.722 -9.021 1.00 40.97 209 GLU A C 1
ATOM 1651 O O . GLU A 1 209 ? -3.090 6.141 -7.908 1.00 40.97 209 GLU A O 1
ATOM 1656 N N . GLN A 1 210 ? -4.701 5.724 -9.405 1.00 42.88 210 GLN A N 1
ATOM 1657 C CA . GLN A 1 210 ? -5.779 6.299 -8.588 1.00 42.88 210 GLN A CA 1
ATOM 1658 C C . GLN A 1 210 ? -6.112 5.433 -7.361 1.00 42.88 210 GLN A C 1
ATOM 1660 O O . GLN A 1 210 ? -6.596 5.938 -6.351 1.00 42.88 210 GLN A O 1
ATOM 1665 N N . VAL A 1 211 ? -5.815 4.133 -7.426 1.00 42.03 211 VAL A N 1
ATOM 1666 C CA . VAL A 1 211 ? -6.107 3.165 -6.359 1.00 42.03 211 VAL A CA 1
ATOM 1667 C C . VAL A 1 211 ? -5.063 3.243 -5.238 1.00 42.03 211 VAL A C 1
ATOM 1669 O O . VAL A 1 211 ? -5.408 3.193 -4.057 1.00 42.03 211 VAL A O 1
ATOM 1672 N N . VAL A 1 212 ? -3.789 3.432 -5.589 1.00 41.38 212 VAL A N 1
ATOM 1673 C CA . VAL A 1 212 ? -2.665 3.419 -4.636 1.00 41.38 212 VAL A CA 1
ATOM 1674 C C . VAL A 1 212 ? -2.617 4.682 -3.766 1.00 41.38 212 VAL A C 1
ATOM 1676 O O . VAL A 1 212 ? -2.396 4.597 -2.557 1.00 41.38 212 VAL A O 1
ATOM 1679 N N . SER A 1 213 ? -2.883 5.855 -4.350 1.00 43.81 213 SER A N 1
ATOM 1680 C CA . SER A 1 213 ? -2.843 7.154 -3.653 1.00 43.81 213 SER A CA 1
ATOM 1681 C C . SER A 1 213 ? -3.811 7.228 -2.465 1.00 43.81 213 SER A C 1
ATOM 1683 O O . SER A 1 213 ? -3.459 7.684 -1.372 1.00 43.81 213 SER A O 1
ATOM 1685 N N . THR A 1 214 ? -5.035 6.746 -2.658 1.00 45.09 214 THR A N 1
ATOM 1686 C CA . THR A 1 214 ? -6.080 6.825 -1.640 1.00 45.09 214 THR A CA 1
ATOM 1687 C C . THR A 1 214 ? -5.828 5.834 -0.493 1.00 45.09 214 THR A C 1
ATOM 1689 O O . THR A 1 214 ? -6.081 6.163 0.668 1.00 45.09 214 THR A O 1
ATOM 1692 N N . LEU A 1 215 ? -5.270 4.651 -0.789 1.00 39.41 215 LEU A N 1
ATOM 1693 C CA . LEU A 1 215 ? -4.905 3.623 0.202 1.00 39.41 215 LEU A CA 1
ATOM 1694 C C . LEU A 1 215 ? -3.757 4.057 1.108 1.00 39.41 215 LEU A C 1
ATOM 1696 O O . LEU A 1 215 ? -3.823 3.880 2.325 1.00 39.41 215 LEU A O 1
ATOM 1700 N N . LEU A 1 216 ? -2.748 4.700 0.533 1.00 44.34 216 LEU A N 1
ATOM 1701 C CA . LEU A 1 216 ? -1.587 5.162 1.276 1.00 44.34 216 LEU A CA 1
ATOM 1702 C C . LEU A 1 216 ? -1.922 6.273 2.286 1.00 44.34 216 LEU A C 1
ATOM 1704 O O . LEU A 1 216 ? -1.425 6.263 3.414 1.00 44.34 216 LEU A O 1
ATOM 1708 N N . ASN A 1 217 ? -2.776 7.226 1.903 1.00 53.62 217 ASN A N 1
ATOM 1709 C CA . ASN A 1 217 ? -3.184 8.309 2.802 1.00 53.62 217 ASN A CA 1
ATOM 1710 C C . ASN A 1 217 ? -3.998 7.796 3.990 1.00 53.62 217 ASN A C 1
ATOM 1712 O O . ASN A 1 217 ? -3.816 8.281 5.105 1.00 53.62 217 ASN A O 1
ATOM 1716 N N . PHE A 1 218 ? -4.841 6.786 3.772 1.00 46.53 218 PHE A N 1
ATOM 1717 C CA . PHE A 1 218 ? -5.600 6.161 4.844 1.00 46.53 218 PHE A CA 1
ATOM 1718 C C . PHE A 1 218 ? -4.692 5.517 5.903 1.00 46.53 218 PHE A C 1
ATOM 1720 O O . PHE A 1 218 ? -4.859 5.790 7.096 1.00 46.53 218 PHE A O 1
ATOM 1727 N N . VAL A 1 219 ? -3.719 4.705 5.480 1.00 48.59 219 VAL A N 1
ATOM 1728 C CA . VAL A 1 219 ? -2.850 3.963 6.409 1.00 48.59 219 VAL A CA 1
ATOM 1729 C C . VAL A 1 219 ? -2.063 4.915 7.306 1.00 48.59 219 VAL A C 1
ATOM 1731 O O . VAL A 1 219 ? -2.067 4.753 8.525 1.00 48.59 219 VAL A O 1
ATOM 1734 N N . LYS A 1 220 ? -1.508 5.992 6.738 1.00 55.06 220 LYS A N 1
ATOM 1735 C CA . LYS A 1 220 ? -0.762 7.001 7.506 1.00 55.06 220 LYS A CA 1
ATOM 1736 C C . LYS A 1 220 ? -1.613 7.684 8.579 1.00 55.06 220 LYS A C 1
ATOM 1738 O O . LYS A 1 220 ? -1.142 7.929 9.689 1.00 55.06 220 LYS A O 1
ATOM 1743 N N . THR A 1 221 ? -2.874 7.995 8.282 1.00 61.12 221 THR A N 1
ATOM 1744 C CA . THR A 1 221 ? -3.789 8.543 9.299 1.00 61.12 221 THR A CA 1
ATOM 1745 C C . THR A 1 221 ? -4.211 7.528 10.348 1.00 61.12 221 THR A C 1
ATOM 1747 O O . THR A 1 221 ? -4.426 7.909 11.499 1.00 61.12 221 THR A O 1
ATOM 1750 N N . PHE A 1 222 ? -4.325 6.255 9.974 1.00 50.88 222 PHE A N 1
ATOM 1751 C CA . PHE A 1 222 ? -4.699 5.199 10.900 1.00 50.88 222 PHE A CA 1
ATOM 1752 C C . PHE A 1 222 ? -3.598 4.952 11.941 1.00 50.88 222 PHE A C 1
ATOM 1754 O O . PHE A 1 222 ? -3.864 5.002 13.142 1.00 50.88 222 PHE A O 1
ATOM 1761 N N . GLU A 1 223 ? -2.356 4.747 11.499 1.00 57.59 223 GLU A N 1
ATOM 1762 C CA . GLU A 1 223 ? -1.215 4.462 12.382 1.00 57.59 223 GLU A CA 1
ATOM 1763 C C . GLU A 1 223 ? -0.968 5.590 13.385 1.00 57.59 223 GLU A C 1
ATOM 1765 O O . GLU A 1 223 ? -0.716 5.353 14.572 1.00 57.59 223 GLU A O 1
ATOM 1770 N N . ARG A 1 224 ? -1.104 6.839 12.925 1.00 65.00 224 ARG A N 1
ATOM 1771 C CA . ARG A 1 224 ? -0.954 8.019 13.776 1.00 65.00 224 ARG A CA 1
ATOM 1772 C C . ARG A 1 224 ? -1.959 8.007 14.923 1.00 65.00 224 ARG A C 1
ATOM 1774 O O . ARG A 1 224 ? -1.579 8.173 16.079 1.00 65.00 224 ARG A O 1
ATOM 1781 N N . ALA A 1 225 ? -3.224 7.756 14.611 1.00 54.69 225 ALA A N 1
ATOM 1782 C CA . ALA A 1 225 ? -4.268 7.760 15.618 1.00 54.69 225 ALA A CA 1
ATOM 1783 C C . ALA A 1 225 ? -4.200 6.541 16.552 1.00 54.69 225 ALA A C 1
ATOM 1785 O O . ALA A 1 225 ? -4.466 6.663 17.745 1.00 54.69 225 ALA A O 1
ATOM 1786 N N . HIS A 1 226 ? -3.778 5.376 16.050 1.00 54.88 226 HIS A N 1
ATOM 1787 C CA . HIS A 1 226 ? -3.546 4.202 16.892 1.00 54.88 226 HIS A CA 1
ATOM 1788 C C . HIS A 1 226 ? -2.425 4.447 17.918 1.00 54.88 226 HIS A C 1
ATOM 1790 O O . HIS A 1 226 ? -2.568 4.135 19.103 1.00 54.88 226 HIS A O 1
ATOM 1796 N N . THR A 1 227 ? -1.345 5.098 17.487 1.00 70.38 227 THR A N 1
ATOM 1797 C CA . THR A 1 227 ? -0.215 5.464 18.354 1.00 70.38 227 THR A CA 1
ATOM 1798 C C . THR A 1 227 ? -0.622 6.466 19.441 1.00 70.38 227 THR A C 1
ATOM 1800 O O . THR A 1 227 ? -0.184 6.363 20.591 1.00 70.38 227 THR A O 1
ATOM 1803 N N . GLU A 1 228 ? -1.477 7.433 19.103 1.00 73.31 228 GLU A N 1
ATOM 1804 C CA . GLU A 1 228 ? -2.018 8.408 20.057 1.00 73.31 228 GLU A CA 1
ATOM 1805 C C . GLU A 1 228 ? -2.902 7.733 21.119 1.00 73.31 228 GLU A C 1
ATOM 1807 O O . GLU A 1 228 ? -2.728 7.993 22.313 1.00 73.31 228 GLU A O 1
ATOM 1812 N N . ASN A 1 229 ? -3.753 6.785 20.710 1.00 65.19 229 ASN A N 1
ATOM 1813 C CA . ASN A 1 229 ? -4.615 6.018 21.616 1.00 65.19 229 ASN A CA 1
ATOM 1814 C C . ASN A 1 229 ? -3.812 5.208 22.638 1.00 65.19 229 ASN A C 1
ATOM 1816 O O . ASN A 1 229 ? -4.131 5.211 23.828 1.00 65.19 229 ASN A O 1
ATOM 1820 N N . MET A 1 230 ? -2.750 4.538 22.183 1.00 69.44 230 MET A N 1
ATOM 1821 C CA . MET A 1 230 ? -1.883 3.734 23.047 1.00 69.44 230 MET A CA 1
ATOM 1822 C C . MET A 1 230 ? -1.198 4.583 24.124 1.00 69.44 230 MET A C 1
ATOM 1824 O O . MET A 1 230 ? -1.201 4.213 25.300 1.00 69.44 230 MET A O 1
ATOM 1828 N N . LYS A 1 231 ? -0.690 5.766 23.756 1.00 72.88 231 LYS A N 1
ATOM 1829 C CA . LYS A 1 231 ? -0.091 6.707 24.718 1.00 72.88 231 LYS A CA 1
ATOM 1830 C C . LYS A 1 231 ? -1.100 7.229 25.734 1.00 72.88 231 LYS A C 1
ATOM 1832 O O . LYS A 1 231 ? -0.756 7.395 26.905 1.00 72.88 231 LYS A O 1
ATOM 1837 N N . GLN A 1 232 ? -2.330 7.496 25.302 1.00 67.81 232 GLN A N 1
ATOM 1838 C CA . GLN A 1 232 ? -3.370 8.016 26.184 1.00 67.81 232 GLN A CA 1
ATOM 1839 C C . GLN A 1 232 ? -3.792 6.966 27.224 1.00 67.81 232 GLN A C 1
ATOM 1841 O O . GLN A 1 232 ? -3.864 7.276 28.413 1.00 67.81 232 GLN A O 1
ATOM 1846 N N . MET A 1 233 ? -3.944 5.705 26.802 1.00 69.12 233 MET A N 1
ATOM 1847 C CA . MET A 1 233 ? -4.250 4.583 27.697 1.00 69.12 233 MET A CA 1
ATOM 1848 C C . MET A 1 233 ? -3.151 4.351 28.743 1.00 69.12 233 MET A C 1
ATOM 1850 O O . MET A 1 233 ? -3.432 4.109 29.918 1.00 69.12 233 MET A O 1
ATOM 1854 N N . GLU A 1 234 ? -1.883 4.455 28.340 1.00 70.81 234 GLU A N 1
ATOM 1855 C CA . GLU A 1 234 ? -0.747 4.263 29.243 1.00 70.81 234 GLU A CA 1
ATOM 1856 C C . GLU A 1 234 ? -0.640 5.388 30.290 1.00 70.81 234 GLU A C 1
ATOM 1858 O O . GLU A 1 234 ? -0.343 5.136 31.463 1.00 70.81 234 GLU A O 1
ATOM 1863 N N . GLN A 1 235 ? -0.947 6.630 29.901 1.00 72.62 235 GLN A N 1
ATOM 1864 C CA . GLN A 1 235 ? -1.004 7.767 30.822 1.00 72.62 235 GLN A CA 1
ATOM 1865 C C . GLN A 1 235 ? -2.165 7.659 31.816 1.00 72.62 235 GLN A C 1
ATOM 1867 O O . GLN A 1 235 ? -1.982 7.967 32.996 1.00 72.62 235 GLN A O 1
ATOM 1872 N N . GLU A 1 236 ? -3.338 7.205 31.375 1.00 73.62 236 GLU A N 1
ATOM 1873 C CA . GLU A 1 236 ? -4.488 6.985 32.258 1.00 73.62 236 GLU A CA 1
ATOM 1874 C C . GLU A 1 236 ? -4.221 5.857 33.260 1.00 73.62 236 GLU A C 1
ATOM 1876 O O . GLU A 1 236 ? -4.493 6.020 34.450 1.00 73.62 236 GLU A O 1
ATOM 1881 N N . LYS A 1 237 ? -3.582 4.762 32.826 1.00 74.25 237 LYS A N 1
ATOM 1882 C CA . LYS A 1 237 ? -3.198 3.650 33.708 1.00 74.25 237 LYS A CA 1
ATOM 1883 C C . LYS A 1 237 ? -2.167 4.075 34.760 1.00 74.25 237 LYS A C 1
ATOM 1885 O O . LYS A 1 237 ? -2.320 3.723 35.928 1.00 74.25 237 LYS A O 1
ATOM 1890 N N . LYS A 1 238 ? -1.169 4.887 34.381 1.00 81.44 238 LYS A N 1
ATOM 1891 C CA . LYS A 1 238 ? -0.192 5.466 35.325 1.00 81.44 238 LYS A CA 1
ATOM 1892 C C . LYS A 1 238 ? -0.843 6.423 36.324 1.00 81.44 238 LYS A C 1
ATOM 1894 O O . LYS A 1 238 ? -0.508 6.380 37.504 1.00 81.44 238 LYS A O 1
ATOM 1899 N N . ARG A 1 239 ? -1.787 7.263 35.882 1.00 76.94 239 ARG A N 1
ATOM 1900 C CA . ARG A 1 239 ? -2.531 8.169 36.776 1.00 76.94 239 ARG A CA 1
ATOM 1901 C C . ARG A 1 239 ? -3.407 7.399 37.763 1.00 76.94 239 ARG A C 1
ATOM 1903 O O . ARG A 1 239 ? -3.321 7.672 38.953 1.00 76.94 239 ARG A O 1
ATOM 1910 N N . ALA A 1 240 ? -4.157 6.401 37.297 1.00 78.94 240 ALA A N 1
ATOM 1911 C CA . ALA A 1 240 ? -4.998 5.564 38.152 1.00 78.94 240 ALA A CA 1
ATOM 1912 C C . ALA A 1 240 ? -4.177 4.757 39.176 1.00 78.94 240 ALA A C 1
ATOM 1914 O O . ALA A 1 240 ? -4.580 4.633 40.329 1.00 78.94 240 ALA A O 1
ATOM 1915 N N . GLN A 1 241 ? -3.001 4.247 38.787 1.00 79.25 241 GLN A N 1
ATOM 1916 C CA . GLN A 1 241 ? -2.087 3.568 39.713 1.00 79.25 241 GLN A CA 1
ATOM 1917 C C . GLN A 1 241 ? -1.506 4.520 40.762 1.00 79.25 241 GLN A C 1
ATOM 1919 O O . GLN A 1 241 ? -1.517 4.184 41.943 1.00 79.25 241 GLN A O 1
ATOM 1924 N N . ALA A 1 242 ? -1.064 5.715 40.359 1.00 83.38 242 ALA A N 1
ATOM 1925 C CA . ALA A 1 242 ? -0.555 6.722 41.289 1.00 83.38 242 ALA A CA 1
ATOM 1926 C C . ALA A 1 242 ? -1.639 7.206 42.268 1.00 83.38 242 ALA A C 1
ATOM 1928 O O . ALA A 1 242 ? -1.361 7.451 43.441 1.00 83.38 242 ALA A O 1
ATOM 1929 N N . GLU A 1 243 ? -2.885 7.327 41.808 1.00 80.88 243 GLU A N 1
ATOM 1930 C CA . GLU A 1 243 ? -4.019 7.733 42.639 1.00 80.88 243 GLU A CA 1
ATOM 1931 C C . GLU A 1 243 ? -4.422 6.625 43.628 1.00 80.88 243 GLU A C 1
ATOM 1933 O O . GLU A 1 243 ? -4.578 6.902 44.818 1.00 80.88 243 GLU A O 1
ATOM 1938 N N . ALA A 1 244 ? -4.444 5.361 43.187 1.00 82.06 244 ALA A N 1
ATOM 1939 C CA . ALA A 1 244 ? -4.685 4.198 44.045 1.00 82.06 244 ALA A CA 1
ATOM 1940 C C . ALA A 1 244 ? -3.561 3.958 45.073 1.00 82.06 244 ALA A C 1
ATOM 1942 O O . ALA A 1 244 ? -3.837 3.589 46.218 1.00 82.06 244 ALA A O 1
ATOM 1943 N N . GLU A 1 245 ? -2.292 4.184 44.711 1.00 83.44 245 GLU A N 1
ATOM 1944 C CA . GLU A 1 245 ? -1.176 4.172 45.667 1.00 83.44 245 GLU A CA 1
ATOM 1945 C C . GLU A 1 245 ? -1.307 5.297 46.690 1.00 83.44 245 GLU A C 1
ATOM 1947 O O . GLU A 1 245 ? -1.128 5.068 47.886 1.00 83.44 245 GLU A O 1
ATOM 1952 N N . ARG A 1 246 ? -1.674 6.504 46.249 1.00 82.94 246 ARG A N 1
ATOM 1953 C CA . ARG A 1 246 ? -1.866 7.654 47.136 1.00 82.94 246 ARG A CA 1
ATOM 1954 C C . ARG A 1 246 ? -3.043 7.446 48.094 1.00 82.94 246 ARG A C 1
ATOM 1956 O O . ARG A 1 246 ? -2.938 7.841 49.253 1.00 82.94 246 ARG A O 1
ATOM 1963 N N . GLU A 1 247 ? -4.130 6.805 47.663 1.00 81.44 247 GLU A N 1
ATOM 1964 C CA . GLU A 1 247 ? -5.224 6.385 48.552 1.00 81.44 247 GLU A CA 1
ATOM 1965 C C . GLU A 1 247 ? -4.802 5.274 49.521 1.00 81.44 247 GLU A C 1
ATOM 1967 O O . GLU A 1 247 ? -5.072 5.383 50.718 1.00 81.44 247 GLU A O 1
ATOM 1972 N N . LYS A 1 248 ? -4.070 4.250 49.063 1.00 81.75 248 LYS A N 1
ATOM 1973 C CA . LYS A 1 248 ? -3.515 3.206 49.946 1.00 81.75 248 LYS A CA 1
ATOM 1974 C C . LYS A 1 248 ? -2.558 3.775 50.995 1.00 81.75 248 LYS A C 1
ATOM 1976 O O . LYS A 1 248 ? -2.597 3.347 52.149 1.00 81.75 248 LYS A O 1
ATOM 1981 N N . LEU A 1 249 ? -1.729 4.751 50.629 1.00 82.94 249 LEU A N 1
ATOM 1982 C CA . LEU A 1 249 ? -0.828 5.457 51.546 1.00 82.94 249 LEU A CA 1
ATOM 1983 C C . LEU A 1 249 ? -1.606 6.291 52.573 1.00 82.94 249 LEU A C 1
ATOM 1985 O O . LEU A 1 249 ? -1.263 6.285 53.752 1.00 82.94 249 LEU A O 1
ATOM 1989 N N . LYS A 1 250 ? -2.701 6.946 52.165 1.00 80.00 250 LYS A N 1
ATOM 1990 C CA . LYS A 1 250 ? -3.597 7.663 53.090 1.00 80.00 250 LYS A CA 1
ATOM 1991 C C . LYS A 1 250 ? -4.310 6.713 54.059 1.00 80.00 250 LYS A C 1
ATOM 1993 O O . LYS A 1 250 ? -4.342 6.988 55.253 1.00 80.00 250 LYS A O 1
ATOM 1998 N N . LEU A 1 251 ? -4.821 5.580 53.576 1.00 74.81 251 LEU A N 1
ATOM 1999 C CA . LEU A 1 251 ? -5.503 4.563 54.391 1.00 74.81 251 LEU A CA 1
ATOM 2000 C C . LEU A 1 251 ? -4.554 3.859 55.375 1.00 74.81 251 LEU A C 1
ATOM 2002 O O . LEU A 1 251 ? -4.932 3.576 56.511 1.00 74.81 251 LEU A O 1
ATOM 2006 N N . THR A 1 252 ? -3.308 3.597 54.970 1.00 74.12 252 THR A N 1
ATOM 2007 C CA . THR A 1 252 ? -2.284 3.016 55.858 1.00 74.12 252 THR A CA 1
ATOM 2008 C C . THR A 1 252 ? -1.739 4.026 56.871 1.00 74.12 252 THR A C 1
ATOM 2010 O O . THR A 1 252 ? -1.443 3.636 57.999 1.00 74.12 252 THR A O 1
ATOM 2013 N N . ALA A 1 253 ? -1.666 5.316 56.525 1.00 72.38 253 ALA A N 1
ATOM 2014 C CA . ALA A 1 253 ? -1.360 6.385 57.477 1.00 72.38 253 ALA A CA 1
ATOM 2015 C C . ALA A 1 253 ? -2.485 6.586 58.510 1.00 72.38 253 ALA A C 1
ATOM 2017 O O . ALA A 1 253 ? -2.193 6.755 59.691 1.00 72.38 253 ALA A O 1
ATOM 2018 N N . HIS A 1 254 ? -3.756 6.488 58.098 1.00 64.12 254 HIS A N 1
ATOM 2019 C CA . HIS A 1 254 ? -4.908 6.583 59.005 1.00 64.12 254 HIS A CA 1
ATOM 2020 C C . HIS A 1 254 ? -4.938 5.424 60.021 1.00 64.12 254 HIS A C 1
ATOM 2022 O O . HIS A 1 254 ? -5.038 5.666 61.219 1.00 64.12 254 HIS A O 1
ATOM 2028 N N . ARG A 1 255 ? -4.691 4.179 59.578 1.00 63.22 255 ARG A N 1
ATOM 2029 C CA . ARG A 1 255 ? -4.586 3.005 60.475 1.00 63.22 255 ARG A CA 1
ATOM 2030 C C . ARG A 1 255 ? -3.387 3.022 61.426 1.00 63.22 255 ARG A C 1
ATOM 2032 O O . ARG A 1 255 ? -3.425 2.347 62.445 1.00 63.22 255 ARG A O 1
ATOM 2039 N N . LYS A 1 256 ? -2.302 3.733 61.097 1.00 60.06 256 LYS A N 1
ATOM 2040 C CA . LYS A 1 256 ? -1.156 3.908 62.012 1.00 60.06 256 LYS A CA 1
ATOM 2041 C C . LYS A 1 256 ? -1.390 5.024 63.038 1.00 60.06 256 LYS A C 1
ATOM 2043 O O . LYS A 1 256 ? -0.794 4.973 64.110 1.00 60.06 256 LYS A O 1
ATOM 2048 N N . GLY A 1 257 ? -2.244 6.001 62.720 1.00 56.28 257 GLY A N 1
ATOM 2049 C CA . GLY A 1 257 ? -2.706 7.029 63.659 1.00 56.28 257 GLY A CA 1
ATOM 2050 C C . GLY A 1 257 ? -3.691 6.489 64.701 1.00 56.28 257 GLY A C 1
ATOM 2051 O O . GLY A 1 257 ? -3.660 6.924 65.846 1.00 56.28 257 GLY A O 1
ATOM 2052 N N . GLU A 1 258 ? -4.485 5.480 64.341 1.00 52.41 258 GLU A N 1
ATOM 2053 C CA . GLU A 1 258 ? -5.343 4.709 65.251 1.00 52.41 258 GLU A CA 1
ATOM 2054 C C . GLU A 1 258 ? -4.550 3.583 65.944 1.00 52.41 258 GLU A C 1
ATOM 2056 O O . GLU A 1 258 ? -4.841 2.397 65.809 1.00 52.41 258 GLU A O 1
ATOM 2061 N N . SER A 1 259 ? -3.494 3.935 66.678 1.00 51.62 259 SER A N 1
ATOM 2062 C CA . SER A 1 259 ? -2.957 3.016 67.690 1.00 51.62 259 SER A CA 1
ATOM 2063 C C . SER A 1 259 ? -3.856 3.110 68.929 1.00 51.62 259 SER A C 1
ATOM 2065 O O . SER A 1 259 ? -4.143 4.233 69.346 1.00 51.62 259 SER A O 1
ATOM 2067 N N . PRO A 1 260 ? -4.311 1.995 69.530 1.00 51.44 260 PRO A N 1
ATOM 2068 C CA . PRO A 1 260 ? -5.222 2.059 70.663 1.00 51.44 260 PRO A CA 1
ATOM 2069 C C . PRO A 1 260 ? -4.530 2.763 71.830 1.00 51.44 260 PRO A C 1
ATOM 2071 O O . PRO A 1 260 ? -3.424 2.377 72.226 1.00 51.44 260 PRO A O 1
ATOM 2074 N N . GLU A 1 261 ? -5.181 3.804 72.357 1.00 55.56 261 GLU A N 1
ATOM 2075 C CA . GLU A 1 261 ? -4.872 4.373 73.665 1.00 55.56 261 GLU A CA 1
ATOM 2076 C C . GLU A 1 261 ? -4.660 3.217 74.643 1.00 55.56 261 GLU A C 1
ATOM 2078 O O . GLU A 1 261 ? -5.534 2.372 74.854 1.00 55.56 261 GLU A O 1
ATOM 2083 N N . ARG A 1 262 ? -3.439 3.143 75.180 1.00 54.72 262 ARG A N 1
ATOM 2084 C CA . ARG A 1 262 ? -3.092 2.218 76.250 1.00 54.72 262 ARG A CA 1
ATOM 2085 C C . ARG A 1 262 ? -4.073 2.467 77.384 1.00 54.72 262 ARG A C 1
ATOM 2087 O O . ARG A 1 262 ? -4.114 3.569 77.923 1.00 54.72 262 ARG A O 1
ATOM 2094 N N . GLY A 1 263 ? -4.850 1.428 77.685 1.00 51.94 263 GLY A N 1
ATOM 2095 C CA . GLY A 1 263 ? -5.823 1.409 78.761 1.00 51.94 263 GLY A CA 1
ATOM 2096 C C . GLY A 1 263 ? -5.253 2.030 80.028 1.00 51.94 263 GLY A C 1
ATOM 2097 O O . GLY A 1 263 ? -4.155 1.694 80.476 1.00 51.94 263 GLY A O 1
ATOM 2098 N N . ILE A 1 264 ? -6.025 2.969 80.557 1.00 58.28 264 ILE A N 1
ATOM 2099 C CA . ILE A 1 264 ? -5.862 3.546 81.883 1.00 58.28 264 ILE A CA 1
ATOM 2100 C C . ILE A 1 264 ? -5.853 2.375 82.884 1.00 58.28 264 ILE A C 1
ATOM 2102 O O . ILE A 1 264 ? -6.778 1.560 82.844 1.00 58.28 264 ILE A O 1
ATOM 2106 N N . PRO A 1 265 ? -4.837 2.239 83.755 1.00 59.97 265 PRO A N 1
ATOM 2107 C CA . PRO A 1 265 ? -4.890 1.263 84.828 1.00 59.97 265 PRO A CA 1
ATOM 2108 C C . PRO A 1 265 ? -5.824 1.806 85.908 1.00 59.97 265 PRO A C 1
ATOM 2110 O O . PRO A 1 265 ? -5.508 2.800 86.563 1.00 59.97 265 PRO A O 1
ATOM 2113 N N . ASP A 1 266 ? -6.982 1.168 86.065 1.00 57.91 266 ASP A N 1
ATOM 2114 C CA . ASP A 1 266 ? -7.902 1.449 87.162 1.00 57.91 266 ASP A CA 1
ATOM 2115 C C . ASP A 1 266 ? -7.536 0.568 88.370 1.00 57.91 266 ASP A C 1
ATOM 2117 O O . ASP A 1 266 ? -7.646 -0.653 88.298 1.00 57.91 266 ASP A O 1
ATOM 212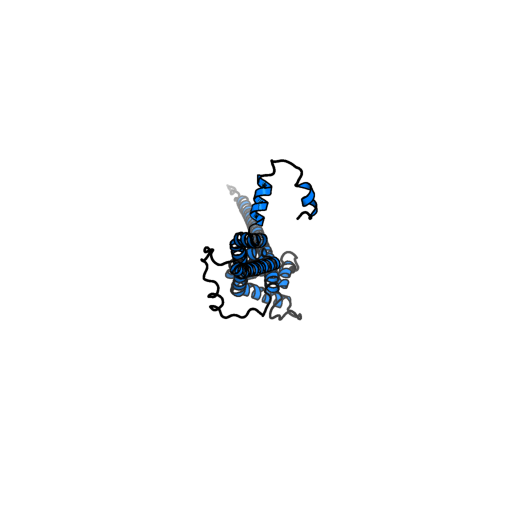1 N N . ARG A 1 267 ? -7.075 1.257 89.424 1.00 55.81 267 ARG A N 1
ATOM 2122 C CA . ARG A 1 267 ? -6.997 0.920 90.864 1.00 55.81 267 ARG A CA 1
ATOM 2123 C C . ARG A 1 267 ? -6.451 -0.433 91.327 1.00 55.81 267 ARG A C 1
ATOM 2125 O O . ARG A 1 267 ? -7.144 -1.461 91.193 1.00 55.81 267 ARG A O 1
#

Nearest PDB structures (foldseek):
  3obv-assembly2_H  TM=6.799E-01  e=8.658E-11  Mus musculus
  3obv-assembly1_F  TM=6.799E-01  e=1.543E-10  Mus musculus
  9b27-assembly1_G  TM=7.375E-01  e=1.021E-09  Mus musculus
  3obv-assembly1_E  TM=6.715E-01  e=5.161E-10  Mus musculus
  1v9d-assembly1_B  TM=7.128E-01  e=7.453E-10  Mus musculus

InterPro domains:
  IPR015425 Formin, FH2 domain [PF02181] (20-184)
  IPR015425 Formin, FH2 domain [PS51444] (1-248)
  IPR015425 Formin, FH2 domain [SM00498] (2-262)
  IPR042201 Formin, FH2 domain superfamily [G3DSA:1.20.58.2220] (5-256)
  IPR051144 Formin homology domain-containing protein [PTHR45733] (1-250)

Mean predicted aligned error: 17.71 Å

Radius of gyration: 36.1 Å; Cα contacts (8 Å, |Δi|>4): 116; chains: 1; bounding box: 85×47×135 Å

Sequence (267 aa):
MPLPDLMGSVLALDDSIVDGDQFFLEMMKVPRVESKLRISSFKIRFRTQVTDLKNSLNIINSVADEVRSSVKLKRVMQTILSLGNALNQGTARGAAVGFRLDSLLKLSDIRARNNRMTLMHYLCKVLSDKLPEVLDFDRDLTHLEPASKIQLKELAEEMQAITKGLEKVEQELATSEKDHPETEIFYRGKSADSLAHYFGEDPVRCPFEQVVSTLLNFVKTFERAHTENMKQMEQEKKRAQAEAEREKLKLTAHRKGESPERGIPDR

Secondary structure (DSSP, 8-state):
---GGGGGTGGGS-TT-HHHHHHHHHHHTSTTHHHHHHHHHHHHHHHHHHHHHHHHHHHHHHHHHHHHH-HHHHHHHHHHHHHHHHHTTTSTTTT-S---GGGGGGGGT-B-TTSS-BHHHHHHHHHHHH-GGGTTGGGG-TTHHHHTT--HHHHHHHHHHHHHHHHHHHHHHHHHTTS-S----------STTTTTTT-----S--SHHHHHHHHHHHHHHHHHHHHHHHHHHHHHHHHHHHHHHHHHHHHHHHHH----------

Organism: NCBI:txid191504